Protein AF-A0A1F2TM63-F1 (afdb_monomer)

Structure (mmCIF, N/CA/C/O backbone):
data_AF-A0A1F2TM63-F1
#
_entry.id   AF-A0A1F2TM63-F1
#
loop_
_atom_site.group_PDB
_atom_site.id
_atom_site.type_symbol
_atom_site.label_atom_id
_atom_site.label_alt_id
_atom_site.label_comp_id
_atom_site.label_asym_id
_atom_site.label_entity_id
_atom_site.label_seq_id
_atom_site.pdbx_PDB_ins_code
_atom_site.Cartn_x
_atom_site.Cartn_y
_atom_site.Cartn_z
_atom_site.occupancy
_atom_site.B_iso_or_equiv
_atom_site.auth_seq_id
_atom_site.auth_comp_id
_atom_site.auth_asym_id
_atom_site.auth_atom_id
_atom_site.pdbx_PDB_model_num
ATOM 1 N N . MET A 1 1 ? 20.286 24.499 49.964 1.00 52.50 1 MET A N 1
ATOM 2 C CA . MET A 1 1 ? 21.053 24.893 48.758 1.00 52.50 1 MET A CA 1
ATOM 3 C C . MET A 1 1 ? 20.648 24.105 47.502 1.00 52.50 1 MET A C 1
ATOM 5 O O . MET A 1 1 ? 21.367 24.139 46.518 1.00 52.50 1 MET A O 1
ATOM 9 N N . SER A 1 2 ? 19.492 23.428 47.510 1.00 60.25 2 SER A N 1
ATOM 10 C CA . SER A 1 2 ? 19.097 22.478 46.453 1.00 60.25 2 SER A CA 1
ATOM 11 C C . SER A 1 2 ? 18.015 23.028 45.513 1.00 60.25 2 SER A C 1
ATOM 13 O O . SER A 1 2 ? 17.883 22.572 44.387 1.00 60.25 2 SER A O 1
ATOM 15 N N . ILE A 1 3 ? 17.274 24.052 45.954 1.00 67.19 3 ILE A N 1
ATOM 16 C CA . ILE A 1 3 ? 16.164 24.658 45.197 1.00 67.19 3 ILE A CA 1
ATOM 17 C C . ILE A 1 3 ? 16.687 25.546 44.055 1.00 67.19 3 ILE A C 1
ATOM 19 O O . ILE A 1 3 ? 16.137 25.534 42.960 1.00 67.19 3 ILE A O 1
ATOM 23 N N . ALA A 1 4 ? 17.795 26.263 44.276 1.00 72.38 4 ALA A N 1
ATOM 24 C CA . ALA A 1 4 ? 18.403 27.119 43.255 1.00 72.38 4 ALA A CA 1
ATOM 25 C C . ALA A 1 4 ? 18.939 26.310 42.059 1.00 72.38 4 ALA A C 1
ATOM 27 O O . ALA A 1 4 ? 18.778 26.719 40.914 1.00 72.38 4 ALA A O 1
ATOM 28 N N . TRP A 1 5 ? 19.510 25.131 42.318 1.00 76.50 5 TRP A N 1
ATOM 29 C CA . TRP A 1 5 ? 20.009 24.236 41.273 1.00 76.50 5 TRP A CA 1
ATOM 30 C C . TRP A 1 5 ? 18.891 23.656 40.410 1.00 76.50 5 TRP A C 1
ATOM 32 O O . TRP A 1 5 ? 19.037 23.578 39.197 1.00 76.50 5 TRP A O 1
ATOM 42 N N . LEU A 1 6 ? 17.748 23.335 41.016 1.00 76.69 6 LEU A N 1
ATOM 43 C CA . LEU A 1 6 ? 16.579 22.832 40.296 1.00 76.69 6 LEU A CA 1
ATOM 44 C C . LEU A 1 6 ? 16.021 23.880 39.319 1.00 76.69 6 LEU A C 1
ATOM 46 O O . LEU A 1 6 ? 15.698 23.547 38.182 1.00 76.69 6 LEU A O 1
ATOM 50 N N . GLY A 1 7 ? 15.993 25.154 39.726 1.00 76.19 7 GLY A N 1
ATOM 51 C CA . GLY A 1 7 ? 15.602 26.261 38.848 1.00 76.19 7 GLY A CA 1
ATOM 52 C C . GLY A 1 7 ? 16.566 26.473 37.675 1.00 76.19 7 GLY A C 1
ATOM 53 O O . GLY A 1 7 ? 16.121 26.698 36.553 1.00 76.19 7 GLY A O 1
ATOM 54 N N . VAL A 1 8 ? 17.876 26.341 37.909 1.00 83.62 8 VAL A N 1
ATOM 55 C CA . VAL A 1 8 ? 18.892 26.438 36.845 1.00 83.62 8 VAL A CA 1
ATOM 56 C C . VAL A 1 8 ? 18.775 25.273 35.865 1.00 83.62 8 VAL A C 1
ATOM 58 O O . VAL A 1 8 ? 18.779 25.500 34.659 1.00 83.62 8 VAL A O 1
ATOM 61 N N . CYS A 1 9 ? 18.603 24.042 36.352 1.00 81.69 9 CYS A N 1
ATOM 62 C CA . CYS A 1 9 ? 18.411 22.878 35.488 1.00 81.69 9 CYS A CA 1
ATOM 63 C C . CYS A 1 9 ? 17.142 23.004 34.637 1.00 81.69 9 CYS A C 1
ATOM 65 O O . CYS A 1 9 ? 17.211 22.767 33.437 1.00 81.69 9 CYS A O 1
ATOM 67 N N . LEU A 1 10 ? 16.021 23.448 35.216 1.00 78.88 10 LEU A N 1
ATOM 68 C CA . LEU A 1 10 ? 14.782 23.678 34.464 1.00 78.88 10 LEU A CA 1
ATOM 69 C C . LEU A 1 10 ? 14.922 24.811 33.439 1.00 78.88 10 LEU A C 1
ATOM 71 O O . LEU A 1 10 ? 14.395 24.699 32.338 1.00 78.88 10 LEU A O 1
ATOM 75 N N . GLY A 1 11 ? 15.653 25.881 33.765 1.00 79.50 11 GLY A N 1
ATOM 76 C CA . GLY A 1 11 ? 15.919 26.977 32.829 1.00 79.50 11 GLY A CA 1
ATOM 77 C C . GLY A 1 11 ? 16.806 26.560 31.653 1.00 79.50 11 GLY A C 1
ATOM 78 O O . GLY A 1 11 ? 16.533 26.936 30.512 1.00 79.50 11 GLY A O 1
ATOM 79 N N . ILE A 1 12 ? 17.837 25.751 31.915 1.00 81.06 12 ILE A N 1
ATOM 80 C CA . ILE A 1 12 ? 18.696 25.163 30.877 1.00 81.06 12 ILE A CA 1
ATOM 81 C C . ILE A 1 12 ? 17.876 24.204 30.011 1.00 81.06 12 ILE A C 1
ATOM 83 O O . ILE A 1 12 ? 17.913 24.303 28.790 1.00 81.06 12 ILE A O 1
ATOM 87 N N . ASP A 1 13 ? 17.077 23.327 30.612 1.00 72.75 13 ASP A N 1
ATOM 88 C CA . ASP A 1 13 ? 16.275 22.373 29.847 1.00 72.75 13 ASP A CA 1
ATOM 89 C C . ASP A 1 13 ? 15.218 23.092 28.987 1.00 72.75 13 ASP A C 1
ATOM 91 O O . ASP A 1 13 ? 15.063 22.806 27.803 1.00 72.75 13 ASP A O 1
ATOM 95 N N . TYR A 1 14 ? 14.585 24.141 29.519 1.00 76.88 14 TYR A N 1
ATOM 96 C CA . TYR A 1 14 ? 13.648 24.972 28.762 1.00 76.88 14 TYR A CA 1
ATOM 97 C C . TYR A 1 14 ? 14.313 25.708 27.589 1.00 76.88 14 TYR A C 1
ATOM 99 O O . TYR A 1 14 ? 13.725 25.830 26.520 1.00 76.88 14 TYR A O 1
ATOM 107 N N . THR A 1 15 ? 15.544 26.195 27.743 1.00 77.31 15 THR A N 1
ATOM 108 C CA . THR A 1 15 ? 16.222 26.959 26.679 1.00 77.31 15 THR A CA 1
ATOM 109 C C . THR A 1 15 ? 16.891 26.076 25.630 1.00 77.31 15 THR A C 1
ATOM 111 O O . THR A 1 15 ? 16.874 26.425 24.450 1.00 77.31 15 THR A O 1
ATOM 114 N N . PHE A 1 16 ? 17.446 24.931 26.028 1.00 78.62 16 PHE A N 1
ATOM 115 C CA . PHE A 1 16 ? 18.226 24.066 25.142 1.00 78.62 16 PHE A CA 1
ATOM 116 C C . PHE A 1 16 ? 17.447 22.869 24.583 1.00 78.62 16 PHE A C 1
ATOM 118 O O . PHE A 1 16 ? 17.888 22.293 23.591 1.00 78.62 16 PHE A O 1
ATOM 125 N N . ASN A 1 17 ? 16.275 22.530 25.135 1.00 65.00 17 ASN A N 1
ATOM 126 C CA . ASN A 1 17 ? 15.384 21.496 24.599 1.00 65.00 17 ASN A CA 1
ATOM 127 C C . ASN A 1 17 ? 14.033 22.077 24.134 1.00 65.00 17 ASN A C 1
ATOM 129 O O . ASN A 1 17 ? 12.987 21.749 24.704 1.00 65.00 17 ASN A O 1
ATOM 133 N N . PRO A 1 18 ? 14.003 22.874 23.043 1.00 64.94 18 PRO A N 1
ATOM 134 C CA . PRO A 1 18 ? 12.757 23.399 22.479 1.00 64.94 18 PRO A CA 1
ATOM 135 C C . PRO A 1 18 ? 11.751 22.302 22.121 1.00 64.94 18 PRO A C 1
ATOM 137 O O . PRO A 1 18 ? 10.548 22.504 22.221 1.00 64.94 18 PRO A O 1
ATOM 140 N N . GLN A 1 19 ? 12.233 21.101 21.800 1.00 62.12 19 GLN A N 1
ATOM 141 C CA . GLN A 1 19 ? 11.433 19.903 21.537 1.00 62.12 19 GLN A CA 1
ATOM 142 C C . GLN A 1 19 ? 10.502 19.461 22.684 1.00 62.12 19 GLN A C 1
ATOM 144 O O . GLN A 1 19 ? 9.506 18.788 22.420 1.00 62.12 19 GLN A O 1
ATOM 149 N N . LEU A 1 20 ? 10.786 19.831 23.941 1.00 61.53 20 LEU A N 1
ATOM 150 C CA . LEU A 1 20 ? 9.965 19.438 25.095 1.00 61.53 20 LEU A CA 1
ATOM 151 C C . LEU A 1 20 ? 8.697 20.290 25.246 1.00 61.53 20 LEU A C 1
ATOM 153 O O . LEU A 1 20 ? 7.684 19.793 25.733 1.00 61.53 20 LEU A O 1
ATOM 157 N N . TRP A 1 21 ? 8.729 21.549 24.804 1.00 62.19 21 TRP A N 1
ATOM 158 C CA . TRP A 1 21 ? 7.609 22.494 24.926 1.00 62.19 21 TRP A CA 1
ATOM 159 C C . TRP A 1 21 ? 7.041 22.945 23.576 1.00 62.19 21 TRP A C 1
ATOM 161 O O . TRP A 1 21 ? 5.898 23.386 23.518 1.00 62.19 21 TRP A O 1
ATOM 171 N N . ALA A 1 22 ? 7.768 22.745 22.474 1.00 58.44 22 ALA A N 1
ATOM 172 C CA . ALA A 1 22 ? 7.263 22.899 21.110 1.00 58.44 22 ALA A CA 1
ATOM 173 C C . ALA A 1 22 ? 6.394 21.714 20.647 1.00 58.44 22 ALA A C 1
ATOM 175 O O . ALA A 1 22 ? 6.078 21.618 19.461 1.00 58.44 22 ALA A O 1
ATOM 176 N N . ARG A 1 23 ? 5.948 20.833 21.559 1.00 51.59 23 ARG A N 1
ATOM 177 C CA . ARG A 1 23 ? 4.810 19.933 21.312 1.00 51.59 23 ARG A CA 1
ATOM 178 C C . ARG A 1 23 ? 3.517 20.755 21.227 1.00 51.59 23 ARG A C 1
ATOM 180 O O . ARG A 1 23 ? 2.599 20.601 22.026 1.00 51.59 23 ARG A O 1
ATOM 187 N N . ALA A 1 24 ? 3.411 21.585 20.194 1.00 45.72 24 ALA A N 1
ATOM 188 C CA . ALA A 1 24 ? 2.154 21.660 19.487 1.00 45.72 24 ALA A CA 1
ATOM 189 C C . ALA A 1 24 ? 1.936 20.244 18.952 1.00 45.72 24 ALA A C 1
ATOM 191 O O . ALA A 1 24 ? 2.595 19.806 18.010 1.00 45.72 24 ALA A O 1
ATOM 192 N N . VAL A 1 25 ? 1.101 19.478 19.649 1.00 49.50 25 VAL A N 1
ATOM 193 C CA . VAL A 1 25 ? 0.467 18.307 19.062 1.00 49.50 25 VAL A CA 1
ATOM 194 C C . VAL A 1 25 ? -0.300 18.869 17.872 1.00 49.50 25 VAL A C 1
ATOM 196 O O . VAL A 1 25 ? -1.395 19.403 18.039 1.00 49.50 25 VAL A O 1
ATOM 199 N N . GLU A 1 26 ? 0.318 18.870 16.689 1.00 41.81 26 GLU A N 1
ATOM 200 C CA . GLU A 1 26 ? -0.438 18.953 15.449 1.00 41.81 26 GLU A CA 1
ATOM 201 C C . GLU A 1 26 ? -1.446 17.823 15.563 1.00 41.81 26 GLU A C 1
ATOM 203 O O . GLU A 1 26 ? -1.073 16.648 15.612 1.00 41.81 26 GLU A O 1
ATOM 208 N N . ALA A 1 27 ? -2.714 18.196 15.754 1.00 41.81 27 ALA A N 1
ATOM 209 C CA . ALA A 1 27 ? -3.796 17.237 15.738 1.00 41.81 27 ALA A CA 1
ATOM 210 C C . ALA A 1 27 ? -3.602 16.417 14.459 1.00 41.81 27 ALA A C 1
ATOM 212 O O . ALA A 1 27 ? -3.409 17.033 13.403 1.00 41.81 27 ALA A O 1
ATOM 213 N N . PRO A 1 28 ? -3.564 15.074 14.541 1.00 49.19 28 PRO A N 1
ATOM 214 C CA . PRO A 1 28 ? -3.368 14.257 13.359 1.00 49.19 28 PRO A CA 1
ATOM 215 C C . PRO A 1 28 ? -4.386 14.727 12.332 1.00 49.19 28 PRO A C 1
ATOM 217 O O . PRO A 1 28 ? -5.584 14.779 12.628 1.00 49.19 28 PRO A O 1
ATOM 220 N N . SER A 1 29 ? -3.910 15.160 11.162 1.00 52.91 29 SER A N 1
ATOM 221 C CA . SER A 1 29 ? -4.811 15.440 10.058 1.00 52.91 29 SER A CA 1
ATOM 222 C C . SER A 1 29 ? -5.666 14.192 9.908 1.00 52.91 29 SER A C 1
ATOM 224 O O . SER A 1 29 ? -5.131 13.098 9.730 1.00 52.91 29 SER A O 1
ATOM 226 N N . SER A 1 30 ? -6.985 14.333 10.032 1.00 64.81 30 SER A N 1
ATOM 227 C CA . SER A 1 30 ? -7.925 13.206 10.025 1.00 64.81 30 SER A CA 1
ATOM 228 C C . SER A 1 30 ? -7.929 12.438 8.700 1.00 64.81 30 SER A C 1
ATOM 230 O O . SER A 1 30 ? -8.730 11.531 8.522 1.00 64.81 30 SER A O 1
ATOM 232 N N . SER A 1 31 ? -7.073 12.834 7.758 1.00 77.81 31 SER A N 1
ATOM 233 C CA . SER A 1 31 ? -6.805 12.156 6.510 1.00 77.81 31 SER A CA 1
ATOM 234 C C . SER A 1 31 ? -5.307 11.985 6.279 1.00 77.81 31 SER A C 1
ATOM 236 O O . SER A 1 31 ? -4.536 12.921 6.513 1.00 77.81 31 SER A O 1
ATOM 238 N N . VAL A 1 32 ? -4.920 10.845 5.717 1.00 86.44 32 VAL A N 1
ATOM 239 C CA . VAL A 1 32 ? -3.562 10.562 5.239 1.00 86.44 32 VAL A CA 1
ATOM 240 C C . VAL A 1 32 ? -3.518 10.539 3.709 1.00 86.44 32 VAL A C 1
ATOM 242 O O . VAL A 1 32 ? -4.467 10.066 3.074 1.00 86.44 32 VAL A O 1
ATOM 245 N N . PRO A 1 33 ? -2.446 11.062 3.090 1.00 89.75 33 PRO A N 1
ATOM 246 C CA . PRO A 1 33 ? -2.272 11.005 1.646 1.00 89.75 33 PRO A CA 1
ATOM 247 C C . PRO A 1 33 ? -1.891 9.593 1.178 1.00 89.75 33 PRO A C 1
ATOM 249 O O . PRO A 1 33 ? -0.915 9.004 1.649 1.00 89.75 33 PRO A O 1
ATOM 252 N N . LEU A 1 34 ? -2.631 9.102 0.187 1.00 92.56 34 LEU A N 1
ATOM 253 C CA . LEU A 1 34 ? -2.325 7.917 -0.611 1.00 92.56 34 LEU A CA 1
ATOM 254 C C . LEU A 1 34 ? -2.265 8.341 -2.085 1.00 92.56 34 LEU A C 1
ATOM 256 O O . LEU A 1 34 ? -3.212 8.941 -2.581 1.00 92.56 34 LEU A O 1
ATOM 260 N N . SER A 1 35 ? -1.184 8.043 -2.799 1.00 93.06 35 SER A N 1
ATOM 261 C CA . SER A 1 35 ? -1.038 8.374 -4.221 1.00 93.06 35 SER A CA 1
ATOM 262 C C . SER A 1 35 ? -0.754 7.110 -5.029 1.00 93.06 35 SER A C 1
ATOM 264 O O . SER A 1 35 ? 0.147 6.343 -4.704 1.00 93.06 35 SER A O 1
ATOM 266 N N . LEU A 1 36 ? -1.502 6.897 -6.108 1.00 93.38 36 LEU A N 1
ATOM 267 C CA . LEU A 1 36 ? -1.330 5.759 -7.011 1.00 93.38 36 LEU A CA 1
ATOM 268 C C . LEU A 1 36 ? -0.761 6.242 -8.342 1.00 93.38 36 LEU A C 1
ATOM 270 O O . LEU A 1 36 ? -1.359 7.107 -8.982 1.00 93.38 36 LEU A O 1
ATOM 274 N N . HIS A 1 37 ? 0.366 5.683 -8.773 1.00 91.75 37 HIS A N 1
ATOM 275 C CA . HIS A 1 37 ? 0.970 6.013 -10.064 1.00 91.75 37 HIS A CA 1
ATOM 276 C C . HIS A 1 37 ? 0.577 5.000 -11.138 1.00 91.75 37 HIS A C 1
ATOM 278 O O . HIS A 1 37 ? 0.651 3.791 -10.917 1.00 91.75 37 HIS A O 1
ATOM 284 N N . PHE A 1 38 ? 0.246 5.480 -12.333 1.00 89.56 38 PHE A N 1
ATOM 285 C CA . PHE A 1 38 ? -0.072 4.658 -13.498 1.00 89.56 38 PHE A CA 1
ATOM 286 C C . PHE A 1 38 ? 0.736 5.128 -14.709 1.00 89.56 38 PHE A C 1
ATOM 288 O O . PHE A 1 38 ? 0.782 6.320 -15.001 1.00 89.56 38 PHE A O 1
ATOM 295 N N . HIS A 1 39 ? 1.325 4.196 -15.465 1.00 83.12 39 HIS A N 1
ATOM 296 C CA . HIS A 1 39 ? 2.116 4.526 -16.661 1.00 83.12 39 HIS A CA 1
ATOM 297 C C . HIS A 1 39 ? 1.279 5.067 -17.834 1.00 83.12 39 HIS A C 1
ATOM 299 O O . HIS A 1 39 ? 1.815 5.755 -18.706 1.00 83.12 39 HIS A O 1
ATOM 305 N N . HIS A 1 40 ? -0.019 4.741 -17.881 1.00 77.56 40 HIS A N 1
ATOM 306 C CA . HIS A 1 40 ? -0.896 5.013 -19.025 1.00 77.56 40 HIS A CA 1
ATOM 307 C C . HIS A 1 40 ? -2.273 5.554 -18.608 1.00 77.56 40 HIS A C 1
ATOM 309 O O . HIS A 1 40 ? -3.316 5.026 -18.988 1.00 77.56 40 HIS A O 1
ATOM 315 N N . LEU A 1 41 ? -2.292 6.654 -17.859 1.00 74.50 41 LEU A N 1
ATOM 316 C CA . LEU A 1 41 ? -3.505 7.384 -17.499 1.00 74.50 41 LEU A CA 1
ATOM 317 C C . LEU A 1 41 ? -3.907 8.369 -18.618 1.00 74.50 41 LEU A C 1
ATOM 319 O O . LEU A 1 41 ? -3.800 9.586 -18.485 1.00 74.50 41 LEU A O 1
ATOM 323 N N . ARG A 1 42 ? -4.303 7.833 -19.780 1.00 67.44 42 ARG A N 1
ATOM 324 C CA . ARG A 1 42 ? -4.477 8.617 -21.020 1.00 67.44 42 ARG A CA 1
ATOM 325 C C . ARG A 1 42 ? -5.908 9.140 -21.241 1.00 67.44 42 ARG A C 1
ATOM 327 O O . ARG A 1 42 ? -6.093 10.044 -22.051 1.00 67.44 42 ARG A O 1
ATOM 334 N N . CYS A 1 43 ? -6.919 8.592 -20.560 1.00 68.56 43 CYS A N 1
ATOM 335 C CA . CYS A 1 43 ? -8.325 8.884 -20.851 1.00 68.56 43 CYS A CA 1
ATOM 336 C C . CYS A 1 43 ? -9.165 9.192 -19.599 1.00 68.56 43 CYS A C 1
ATOM 338 O O . CYS A 1 43 ? -8.934 8.627 -18.530 1.00 68.56 43 CYS A O 1
ATOM 340 N N . THR A 1 44 ? -10.154 10.086 -19.725 1.00 69.44 44 THR A N 1
ATOM 341 C CA . THR A 1 44 ? -11.098 10.410 -18.637 1.00 69.44 44 THR A CA 1
ATOM 342 C C . THR A 1 44 ? -11.886 9.174 -18.199 1.00 69.44 44 THR A C 1
ATOM 344 O O . THR A 1 44 ? -11.982 8.923 -17.005 1.00 69.44 44 THR A O 1
ATOM 347 N N . GLY A 1 45 ? -12.318 8.331 -19.146 1.00 77.19 45 GLY A N 1
ATOM 348 C CA . GLY A 1 45 ? -12.998 7.062 -18.842 1.00 77.19 45 GLY A CA 1
ATOM 349 C C . GLY A 1 45 ? -12.150 6.096 -18.005 1.00 77.19 45 GLY A C 1
ATOM 350 O O . GLY A 1 45 ? -12.648 5.507 -17.057 1.00 77.19 45 GLY A O 1
ATOM 351 N N . CYS A 1 46 ? -10.843 6.034 -18.266 1.00 83.12 46 CYS A N 1
ATOM 352 C CA . CYS A 1 46 ? -9.884 5.218 -17.522 1.00 83.12 46 CYS A CA 1
ATOM 353 C C . CYS A 1 46 ? -9.823 5.668 -16.052 1.00 83.12 46 CYS A C 1
ATOM 355 O O . CYS A 1 46 ? -9.738 4.860 -15.135 1.00 83.12 46 CYS A O 1
ATOM 357 N N . THR A 1 47 ? -9.885 6.984 -15.822 1.00 86.56 47 THR A N 1
ATOM 358 C CA . THR A 1 47 ? -9.907 7.554 -14.468 1.00 86.56 47 THR A CA 1
ATOM 359 C C . THR A 1 47 ? -11.204 7.205 -13.743 1.00 86.56 47 THR A C 1
ATOM 361 O O . THR A 1 47 ? -11.165 6.865 -12.563 1.00 86.56 47 THR A O 1
ATOM 364 N N . ASP A 1 48 ? -12.345 7.293 -14.425 1.00 87.88 48 ASP A N 1
ATOM 365 C CA . ASP A 1 48 ? -13.649 6.997 -13.828 1.00 87.88 48 ASP A CA 1
ATOM 366 C C . ASP A 1 48 ? -13.793 5.507 -13.492 1.00 87.88 48 ASP A C 1
ATOM 368 O O . 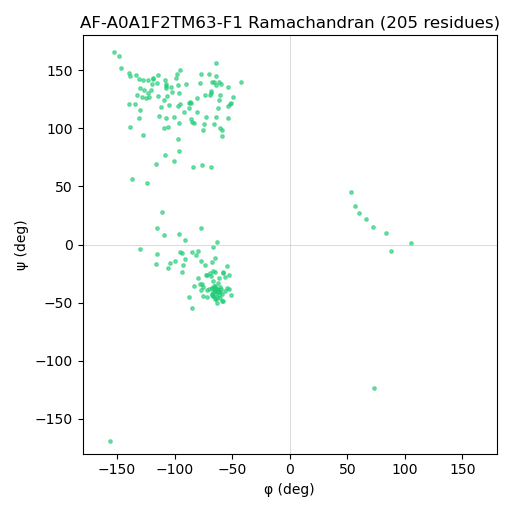ASP A 1 48 ? -14.312 5.166 -12.429 1.00 87.88 48 ASP A O 1
ATOM 372 N N . GLU A 1 49 ? -13.263 4.620 -14.337 1.00 89.69 49 GLU A N 1
ATOM 373 C CA . GLU A 1 49 ? -13.180 3.180 -14.070 1.00 89.69 49 GLU A CA 1
ATOM 374 C C . GLU A 1 49 ? -12.290 2.878 -12.860 1.00 89.69 49 GLU A C 1
ATOM 376 O O . GLU A 1 49 ? -12.718 2.150 -11.968 1.00 89.69 49 GLU A O 1
ATOM 381 N N . ILE A 1 50 ? -11.113 3.509 -12.751 1.00 91.12 50 ILE A N 1
ATOM 382 C CA . ILE A 1 50 ? -10.249 3.378 -11.565 1.00 91.12 50 ILE A CA 1
ATOM 383 C C . ILE A 1 50 ? -10.976 3.864 -10.305 1.00 91.12 50 ILE A C 1
ATOM 385 O O . ILE A 1 50 ? -10.972 3.175 -9.287 1.00 91.12 50 ILE A O 1
ATOM 389 N N . LYS A 1 51 ? -11.637 5.028 -10.350 1.00 90.88 51 LYS A N 1
ATOM 390 C CA . LYS A 1 51 ? -12.409 5.547 -9.207 1.00 90.88 51 LYS A CA 1
ATOM 391 C C . LYS A 1 51 ? -13.542 4.603 -8.816 1.00 90.88 51 LYS A C 1
ATOM 393 O O . LYS A 1 51 ? -13.771 4.383 -7.630 1.00 90.88 51 LYS A O 1
ATOM 398 N N . LYS A 1 52 ? -14.231 4.019 -9.798 1.00 91.12 52 LYS A N 1
ATOM 399 C CA . LYS A 1 52 ? -15.287 3.029 -9.571 1.00 91.12 52 LYS A CA 1
ATOM 400 C C . LYS A 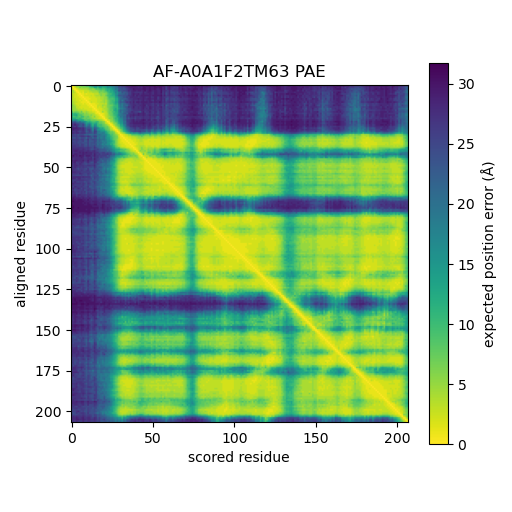1 52 ? -14.733 1.744 -8.948 1.00 91.12 52 LYS A C 1
ATOM 402 O O . LYS A 1 52 ? -15.343 1.241 -8.008 1.00 91.12 52 LYS A O 1
ATOM 407 N N . ALA A 1 53 ? -13.586 1.262 -9.427 1.00 92.44 53 ALA A N 1
ATOM 408 C CA . ALA A 1 53 ? -12.877 0.109 -8.876 1.00 92.44 53 ALA A CA 1
ATOM 409 C C . ALA A 1 53 ? -12.507 0.346 -7.407 1.00 92.44 53 ALA A C 1
ATOM 411 O O . ALA A 1 53 ? -12.803 -0.463 -6.538 1.00 92.44 53 ALA A O 1
ATOM 412 N N . LEU A 1 54 ? -11.923 1.506 -7.105 1.00 92.44 54 LEU A N 1
ATOM 413 C CA . LEU A 1 54 ? -11.574 1.881 -5.736 1.00 92.44 54 LEU A CA 1
ATOM 414 C C . LEU A 1 54 ? -12.814 2.089 -4.857 1.00 92.44 54 LEU A C 1
ATOM 416 O O . LEU A 1 54 ? -12.781 1.776 -3.671 1.00 92.44 54 LEU A O 1
ATOM 420 N N . GLY A 1 55 ? -13.929 2.539 -5.435 1.00 91.00 55 GLY A N 1
ATOM 421 C CA . GLY A 1 55 ? -15.207 2.708 -4.745 1.00 91.00 55 GLY A CA 1
ATOM 422 C C . GLY A 1 55 ? -15.852 1.407 -4.251 1.00 91.00 55 GLY A C 1
ATOM 423 O O . GLY A 1 55 ? -16.793 1.469 -3.457 1.00 91.00 55 GLY A O 1
ATOM 424 N N . THR A 1 56 ? -15.362 0.228 -4.663 1.00 91.56 56 THR A N 1
ATOM 425 C CA . THR A 1 56 ? -15.795 -1.052 -4.073 1.00 91.56 56 THR A CA 1
ATOM 426 C C . THR A 1 56 ? -15.222 -1.270 -2.674 1.00 91.56 56 THR A C 1
ATOM 428 O O . THR A 1 56 ? -15.724 -2.115 -1.934 1.00 91.56 56 THR A O 1
ATOM 431 N N . LEU A 1 57 ? -14.168 -0.537 -2.304 1.00 92.69 57 LEU A N 1
ATOM 432 C CA . LEU A 1 57 ? -13.538 -0.616 -0.992 1.00 92.69 57 LEU A CA 1
ATOM 433 C C . LEU A 1 57 ? -14.263 0.336 -0.026 1.00 92.69 57 LEU A C 1
ATOM 435 O O . LEU A 1 57 ? -14.316 1.540 -0.292 1.00 92.69 57 LEU A O 1
ATOM 439 N N . PRO A 1 58 ? -14.803 -0.155 1.109 1.00 89.69 58 PRO A N 1
ATOM 440 C CA . PRO A 1 58 ? -15.608 0.665 2.018 1.00 89.69 58 PRO A CA 1
ATOM 441 C C . PRO A 1 58 ? -14.912 1.948 2.488 1.00 89.69 58 PRO A C 1
ATOM 443 O O . PRO A 1 58 ? -15.544 2.996 2.560 1.00 89.69 58 PRO A O 1
ATOM 446 N N . TRP A 1 59 ? -13.601 1.881 2.729 1.00 89.12 59 TRP A N 1
ATOM 447 C CA . TRP A 1 59 ? -12.779 2.993 3.214 1.00 89.12 59 TRP A CA 1
ATOM 448 C C . TRP A 1 59 ? -12.368 4.003 2.126 1.00 89.12 59 TRP A C 1
ATOM 450 O O . TRP A 1 59 ? -11.777 5.035 2.443 1.00 89.12 59 TRP A O 1
ATOM 460 N N . LEU A 1 60 ? -12.688 3.734 0.851 1.00 91.56 60 LEU A N 1
ATOM 461 C CA . LEU A 1 60 ? -12.443 4.635 -0.285 1.00 91.56 60 LEU A CA 1
ATOM 462 C C . LEU A 1 60 ? -13.708 5.147 -0.972 1.00 91.56 60 LEU A C 1
ATOM 464 O O . LEU A 1 60 ? -13.606 6.035 -1.818 1.00 91.56 60 LEU A O 1
ATOM 468 N N . LYS A 1 61 ? -14.885 4.627 -0.615 1.00 86.25 61 LYS A N 1
ATOM 469 C CA . LYS A 1 61 ? -16.155 4.928 -1.288 1.00 86.25 61 LYS A CA 1
ATOM 470 C C . LYS A 1 61 ? -16.426 6.428 -1.447 1.00 86.25 61 LYS A C 1
ATOM 472 O O . LYS A 1 61 ? -16.830 6.859 -2.522 1.00 86.25 61 LYS A O 1
ATOM 477 N N . ASP A 1 62 ? -16.162 7.197 -0.393 1.00 85.31 62 ASP A N 1
ATOM 478 C CA . ASP A 1 62 ? -16.394 8.645 -0.338 1.00 85.31 62 ASP A CA 1
ATOM 479 C C . ASP A 1 62 ? -15.079 9.439 -0.191 1.00 85.31 62 ASP A C 1
ATOM 481 O O . ASP A 1 62 ? -15.082 10.626 0.148 1.00 85.31 62 ASP A O 1
ATOM 485 N N . ALA A 1 63 ? -13.932 8.791 -0.429 1.00 87.25 63 ALA A N 1
ATOM 486 C CA . ALA A 1 63 ? -12.631 9.436 -0.308 1.00 87.25 63 ALA A CA 1
ATOM 487 C C . ALA A 1 63 ? -12.452 10.495 -1.413 1.00 87.25 63 ALA A C 1
ATOM 489 O O . ALA A 1 63 ? -12.681 10.202 -2.590 1.00 87.25 63 ALA A O 1
ATOM 490 N N . PRO A 1 64 ? -12.004 11.722 -1.085 1.00 88.38 64 PRO A N 1
ATOM 491 C CA . PRO A 1 64 ? -11.649 12.709 -2.097 1.00 88.38 64 PRO A CA 1
ATOM 492 C C . PRO A 1 64 ? -10.506 12.192 -2.975 1.00 88.38 64 PRO A C 1
ATOM 494 O O . PRO A 1 64 ? -9.441 11.844 -2.460 1.00 88.38 64 PRO A O 1
ATOM 497 N N . MET A 1 65 ? -10.722 12.167 -4.295 1.00 91.06 65 MET A N 1
ATOM 498 C CA . MET A 1 65 ? -9.732 11.711 -5.273 1.00 91.06 65 MET A CA 1
ATOM 499 C C . MET A 1 65 ? -9.465 12.775 -6.339 1.00 91.06 65 MET A C 1
ATOM 501 O O . MET A 1 65 ? -10.387 13.225 -7.027 1.00 91.06 65 MET A O 1
ATOM 505 N N . SER A 1 66 ? -8.197 13.132 -6.531 1.00 88.44 66 SER A N 1
ATOM 506 C CA . SER A 1 66 ? -7.748 14.079 -7.555 1.00 88.44 66 SER A CA 1
ATOM 507 C C . SER A 1 66 ? -6.706 13.453 -8.468 1.00 88.44 66 SER A C 1
ATOM 509 O O . SER A 1 66 ? -5.833 12.723 -8.012 1.00 88.44 66 SER A O 1
ATOM 511 N N . VAL A 1 67 ? -6.767 13.768 -9.759 1.00 86.75 67 VAL A N 1
ATOM 512 C CA . VAL A 1 67 ? -5.763 13.318 -10.726 1.00 86.75 67 VAL A CA 1
ATOM 513 C C . VAL A 1 67 ? -4.721 14.407 -10.935 1.00 86.75 67 VAL A C 1
ATOM 515 O O . VAL A 1 67 ? -5.064 15.549 -11.243 1.00 86.75 67 VAL A O 1
ATOM 518 N N . ARG A 1 68 ? -3.449 14.029 -10.840 1.00 85.94 68 ARG A N 1
ATOM 519 C CA . ARG A 1 68 ? -2.303 14.827 -11.276 1.00 85.94 68 ARG A CA 1
ATOM 520 C C . ARG A 1 68 ? -1.639 14.121 -12.449 1.00 85.94 68 ARG A C 1
ATOM 522 O O . ARG A 1 68 ? -1.035 13.067 -12.287 1.00 85.94 68 ARG A O 1
ATOM 529 N N . VAL A 1 69 ? -1.738 14.687 -13.644 1.00 75.25 69 VAL A N 1
ATOM 530 C CA . VAL A 1 69 ? -1.044 14.141 -14.818 1.00 75.25 69 VAL A CA 1
ATOM 531 C C . VAL A 1 69 ? 0.408 14.610 -14.776 1.00 75.25 69 VAL A C 1
ATOM 533 O O . VAL A 1 69 ? 0.664 15.811 -14.665 1.00 75.25 69 VAL A O 1
ATOM 536 N N . SER A 1 70 ? 1.357 13.678 -14.848 1.00 66.62 70 SER A N 1
ATOM 537 C CA . SER A 1 70 ? 2.768 14.023 -15.022 1.00 66.62 70 SER A CA 1
ATOM 538 C C . SER A 1 70 ? 2.923 14.587 -16.433 1.00 66.62 70 SER A C 1
ATOM 540 O O . SER A 1 70 ? 2.414 13.998 -17.382 1.00 66.62 70 SER A O 1
ATOM 542 N N . GLY A 1 71 ? 3.537 15.767 -16.554 1.00 54.34 71 GLY A N 1
ATOM 543 C CA . GLY A 1 71 ? 3.560 16.571 -17.778 1.00 54.34 71 GLY A CA 1
ATOM 544 C C . GLY A 1 71 ? 3.782 15.766 -19.063 1.00 54.34 71 GLY A C 1
ATOM 545 O O . GLY A 1 71 ? 4.566 14.824 -19.109 1.00 54.34 71 GLY A O 1
ATOM 546 N N . GLN A 1 72 ? 3.052 16.162 -20.101 1.00 49.53 72 GLN A N 1
ATOM 547 C CA . GLN A 1 72 ? 3.031 15.553 -21.423 1.00 49.53 72 GLN A CA 1
ATOM 548 C C . GLN A 1 72 ? 4.439 15.571 -22.042 1.00 49.53 72 GLN A C 1
ATOM 550 O O . GLN A 1 72 ? 4.857 16.590 -22.588 1.00 49.53 72 GLN A O 1
ATOM 555 N N . ASP A 1 73 ? 5.178 14.463 -21.969 1.00 45.53 73 ASP A N 1
ATOM 556 C CA . ASP A 1 73 ? 6.424 14.333 -22.723 1.00 45.53 73 ASP A CA 1
ATOM 557 C C . ASP A 1 73 ? 6.059 14.077 -24.193 1.00 45.53 73 ASP A C 1
ATOM 559 O O . ASP A 1 73 ? 5.646 12.982 -24.600 1.00 45.53 73 ASP A O 1
ATOM 563 N N . THR A 1 74 ? 6.101 15.147 -24.985 1.00 47.50 74 THR A N 1
ATOM 564 C CA . THR A 1 74 ? 5.566 15.234 -26.354 1.00 47.50 74 THR A CA 1
ATOM 565 C C . THR A 1 74 ? 6.305 14.359 -27.366 1.00 47.50 74 THR A C 1
ATOM 567 O O . THR A 1 74 ? 5.896 14.294 -28.524 1.00 47.50 74 THR A O 1
ATOM 570 N N . THR A 1 75 ? 7.3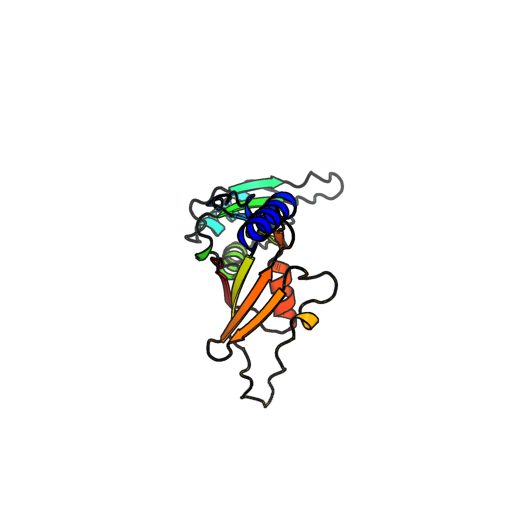53 13.649 -26.948 1.00 49.28 75 THR A N 1
ATOM 571 C CA . THR A 1 75 ? 8.196 12.832 -27.828 1.00 49.28 75 THR A CA 1
ATOM 572 C C . THR A 1 75 ? 7.944 11.324 -27.738 1.00 49.28 75 THR A C 1
ATOM 574 O O . THR A 1 75 ? 8.317 10.612 -28.667 1.00 49.28 75 THR A O 1
ATOM 577 N N . ALA A 1 76 ? 7.253 10.821 -26.702 1.00 48.47 76 ALA A N 1
ATOM 578 C CA . ALA A 1 76 ? 7.083 9.372 -26.498 1.00 48.47 76 ALA A CA 1
ATOM 579 C C . ALA A 1 76 ? 5.638 8.896 -26.259 1.00 48.47 76 ALA A C 1
ATOM 581 O O . ALA A 1 76 ? 5.399 7.696 -26.142 1.00 48.47 76 ALA A O 1
ATOM 582 N N . GLY A 1 77 ? 4.651 9.796 -26.172 1.00 52.50 77 GLY A N 1
ATOM 583 C CA . GLY A 1 77 ? 3.275 9.390 -25.869 1.00 52.50 77 GLY A CA 1
ATOM 584 C C . GLY A 1 77 ? 3.146 8.686 -24.510 1.00 52.50 77 GLY A C 1
ATOM 585 O O . GLY A 1 77 ? 2.254 7.865 -24.323 1.00 52.50 77 GLY A O 1
ATOM 586 N N . ASN A 1 78 ? 4.018 8.965 -23.545 1.00 56.28 78 ASN A N 1
ATOM 587 C CA . ASN A 1 78 ? 3.902 8.406 -22.203 1.00 56.28 78 ASN A CA 1
ATOM 588 C C . ASN A 1 78 ? 2.968 9.295 -21.375 1.00 56.28 78 ASN A C 1
ATOM 590 O O . ASN A 1 78 ? 3.316 10.415 -21.021 1.00 56.28 78 ASN A O 1
ATOM 594 N N . TYR A 1 79 ? 1.758 8.803 -21.101 1.00 66.12 79 TYR A N 1
ATOM 5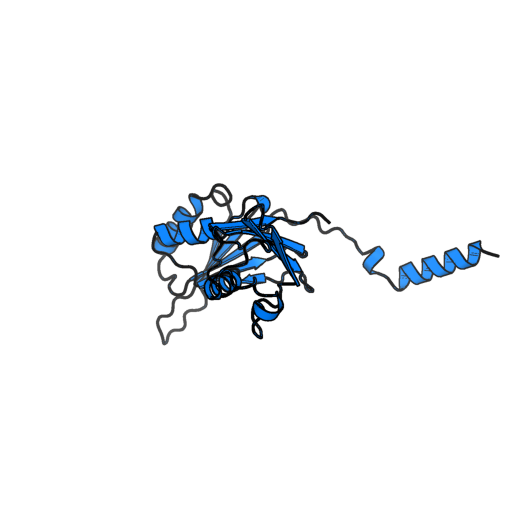95 C CA . TYR A 1 79 ? 0.759 9.497 -20.283 1.00 66.12 79 TYR A CA 1
ATOM 596 C C . TYR A 1 79 ? 0.794 8.899 -18.887 1.00 66.12 79 TYR A C 1
ATOM 598 O O . TYR A 1 79 ? -0.078 8.121 -18.511 1.00 66.12 79 TYR A O 1
ATOM 606 N N . ALA A 1 80 ? 1.855 9.208 -18.156 1.00 79.12 80 ALA A N 1
ATOM 607 C CA . ALA A 1 80 ? 1.963 8.820 -16.765 1.00 79.12 80 ALA A CA 1
ATOM 608 C C . ALA A 1 80 ? 1.108 9.759 -15.902 1.00 79.12 80 ALA A C 1
ATOM 610 O O . ALA A 1 80 ? 1.061 10.970 -16.134 1.00 79.12 80 ALA A O 1
ATOM 611 N N . GLY A 1 81 ? 0.413 9.212 -14.912 1.00 86.38 81 GLY A N 1
ATOM 612 C CA . GLY A 1 81 ? -0.479 9.986 -14.061 1.00 86.38 81 GLY A CA 1
ATOM 613 C C . GLY A 1 81 ? -0.522 9.455 -12.642 1.00 86.38 81 GLY A C 1
ATOM 614 O O . GLY A 1 81 ? -0.335 8.266 -12.397 1.00 86.38 81 GLY A O 1
ATOM 615 N N . TRP A 1 82 ? -0.789 10.368 -11.722 1.00 90.12 82 TRP A N 1
ATOM 616 C CA . TRP A 1 82 ? -1.013 10.109 -10.315 1.00 90.12 82 TRP A CA 1
ATOM 617 C C . TRP A 1 82 ? -2.491 10.290 -9.989 1.00 90.12 82 TRP A C 1
ATOM 619 O O . TRP A 1 82 ? -3.115 11.264 -10.412 1.00 90.12 82 TRP A O 1
ATOM 629 N N . LEU A 1 83 ? -3.038 9.368 -9.210 1.00 91.50 83 LEU A N 1
ATOM 630 C CA . LEU A 1 83 ? -4.316 9.520 -8.533 1.00 91.50 83 LEU A CA 1
ATOM 631 C C . LEU A 1 83 ? -4.031 9.715 -7.047 1.00 91.50 83 LEU A C 1
ATOM 633 O O . LEU A 1 83 ? -3.610 8.777 -6.375 1.00 91.50 83 LEU A O 1
ATOM 637 N N . ASP A 1 84 ? -4.236 10.926 -6.544 1.00 91.75 84 ASP A N 1
ATOM 638 C CA . ASP A 1 84 ? -4.125 11.219 -5.120 1.00 91.75 84 ASP A CA 1
ATOM 639 C C . ASP A 1 84 ? -5.464 11.021 -4.439 1.00 91.75 84 ASP A C 1
ATOM 641 O O . ASP A 1 84 ? -6.510 11.421 -4.951 1.00 91.75 84 ASP A O 1
ATOM 645 N N . ILE A 1 85 ? -5.402 10.423 -3.263 1.00 92.19 85 ILE A N 1
ATOM 646 C CA . ILE A 1 85 ? -6.526 9.973 -2.472 1.00 92.19 85 ILE A CA 1
ATOM 647 C C . ILE A 1 85 ? -6.290 10.458 -1.045 1.00 92.19 85 ILE A C 1
ATOM 649 O O . ILE A 1 85 ? -5.224 10.250 -0.461 1.00 92.19 85 ILE A O 1
ATOM 653 N N . SER A 1 86 ? -7.293 11.119 -0.480 1.00 89.94 86 SER A N 1
ATOM 654 C CA . SER A 1 86 ? -7.295 11.528 0.922 1.00 89.94 86 SER A CA 1
ATOM 655 C C . SER A 1 86 ? -8.047 10.480 1.742 1.00 89.94 86 SER A C 1
ATOM 657 O O . SER A 1 86 ? -9.273 10.385 1.669 1.00 89.94 86 SER A O 1
ATOM 659 N N . VAL A 1 87 ? -7.313 9.649 2.487 1.00 88.75 87 VAL A N 1
ATOM 660 C CA . VAL A 1 87 ? -7.880 8.505 3.216 1.00 88.75 87 VAL A CA 1
ATOM 661 C C . VAL A 1 87 ? -8.172 8.892 4.656 1.00 88.75 87 VAL A C 1
ATOM 663 O O . VAL A 1 87 ? -7.253 9.265 5.375 1.00 88.75 87 VAL A O 1
ATOM 666 N N . GLN A 1 88 ? -9.428 8.780 5.090 1.00 86.12 88 GLN A N 1
ATOM 667 C CA . GLN A 1 88 ? -9.845 9.178 6.442 1.00 86.12 88 GLN A CA 1
ATOM 668 C C . GLN A 1 88 ? -9.675 8.048 7.470 1.00 86.12 88 GLN A C 1
ATOM 670 O O . GLN A 1 88 ? -9.135 8.250 8.555 1.00 86.12 88 GLN A O 1
ATOM 675 N N . GLU A 1 89 ? -10.088 6.828 7.119 1.00 84.19 89 GLU A N 1
ATOM 676 C CA . GLU A 1 89 ? -10.070 5.672 8.022 1.00 84.19 89 GLU A CA 1
ATOM 677 C C . GLU A 1 89 ? -8.816 4.814 7.817 1.00 84.19 89 GLU A C 1
ATOM 679 O O . GLU A 1 89 ? -8.832 3.780 7.153 1.00 84.19 89 GLU A O 1
ATOM 684 N N . ILE A 1 90 ? -7.706 5.249 8.415 1.00 85.44 90 ILE A N 1
ATOM 685 C CA . ILE A 1 90 ? -6.385 4.610 8.270 1.00 85.44 90 ILE A CA 1
ATOM 686 C C . ILE A 1 90 ? -6.412 3.124 8.659 1.00 85.44 90 ILE A C 1
ATOM 688 O O . ILE A 1 90 ? -5.797 2.296 7.994 1.00 85.44 90 ILE A O 1
ATOM 692 N N . SER A 1 91 ? -7.137 2.778 9.724 1.00 84.06 91 SER A N 1
ATOM 693 C CA . SER A 1 91 ? -7.211 1.408 10.249 1.00 84.06 91 SER A CA 1
ATOM 694 C C . SER A 1 91 ? -7.928 0.423 9.324 1.00 84.06 91 SER A C 1
ATOM 696 O O . SER A 1 91 ? -7.814 -0.783 9.525 1.00 84.06 91 SER A O 1
ATOM 698 N N . GLN A 1 92 ? -8.666 0.916 8.327 1.00 87.69 92 GLN A N 1
ATOM 699 C CA . GLN A 1 92 ? -9.368 0.092 7.342 1.00 87.69 92 GLN A CA 1
ATOM 700 C C . GLN A 1 92 ? -8.559 -0.113 6.056 1.00 87.69 92 GLN A C 1
ATOM 702 O O . GLN A 1 92 ? -8.980 -0.880 5.190 1.00 87.69 92 GLN A O 1
ATOM 707 N N . ILE A 1 93 ? -7.410 0.559 5.913 1.00 91.19 93 ILE A N 1
ATOM 708 C CA . ILE A 1 93 ? -6.565 0.431 4.726 1.00 91.19 93 ILE A CA 1
ATOM 709 C C . ILE A 1 93 ? -6.112 -1.022 4.593 1.00 91.19 93 ILE A C 1
ATOM 711 O O . ILE A 1 93 ? -5.555 -1.598 5.526 1.00 91.19 93 ILE A O 1
ATOM 715 N N . ASP A 1 94 ? -6.322 -1.590 3.409 1.00 93.75 94 ASP A N 1
ATOM 716 C CA . ASP A 1 94 ? -5.726 -2.854 2.984 1.00 93.75 94 ASP A CA 1
ATOM 717 C C . ASP A 1 94 ? -5.119 -2.667 1.595 1.00 93.75 94 ASP A C 1
ATOM 719 O O . ASP A 1 94 ? -5.832 -2.508 0.597 1.00 93.75 94 ASP A O 1
ATOM 723 N N . PHE A 1 95 ? -3.789 -2.663 1.529 1.00 94.00 95 PHE A N 1
ATOM 724 C CA . PHE A 1 95 ? -3.080 -2.437 0.273 1.00 94.00 95 PHE A CA 1
ATOM 725 C C . PHE A 1 95 ? -3.187 -3.620 -0.693 1.00 94.00 95 PHE A C 1
ATOM 727 O O . PHE A 1 95 ? -3.104 -3.414 -1.904 1.00 94.00 95 PHE A O 1
ATOM 734 N N . ILE A 1 96 ? -3.390 -4.843 -0.190 1.00 93.06 96 ILE A N 1
ATOM 735 C CA . ILE A 1 96 ? -3.571 -6.021 -1.047 1.00 93.06 96 ILE A CA 1
ATOM 736 C C . ILE A 1 96 ? -4.966 -5.997 -1.663 1.00 93.06 96 ILE A C 1
ATOM 738 O O . ILE A 1 96 ? -5.095 -6.183 -2.873 1.00 93.06 96 ILE A O 1
ATOM 742 N N . ALA A 1 97 ? -5.996 -5.685 -0.872 1.00 93.69 97 ALA A N 1
ATOM 743 C CA . ALA A 1 97 ? -7.349 -5.506 -1.397 1.00 93.69 97 ALA A CA 1
ATOM 744 C C . ALA A 1 97 ? -7.416 -4.361 -2.423 1.00 93.69 97 ALA A C 1
ATOM 746 O O . ALA A 1 97 ? -8.107 -4.483 -3.433 1.00 93.69 97 ALA A O 1
ATOM 747 N N . LEU A 1 98 ? -6.657 -3.279 -2.208 1.00 94.75 98 LEU A N 1
ATOM 748 C CA . LEU A 1 98 ? -6.520 -2.185 -3.171 1.00 94.75 98 LEU A CA 1
ATOM 749 C C . LEU A 1 98 ? -5.880 -2.629 -4.489 1.00 94.75 98 LEU A C 1
ATOM 751 O O . LEU A 1 98 ? -6.441 -2.368 -5.554 1.00 94.75 98 LEU A O 1
ATOM 755 N N . ASP A 1 99 ? -4.738 -3.321 -4.438 1.00 93.19 99 ASP A N 1
ATOM 756 C CA . ASP A 1 99 ? -4.068 -3.825 -5.646 1.00 93.19 99 ASP A CA 1
ATOM 757 C C . ASP A 1 99 ? -4.961 -4.830 -6.396 1.00 93.19 99 ASP A C 1
ATOM 759 O O . ASP A 1 99 ? -5.053 -4.784 -7.622 1.00 93.19 99 ASP A O 1
ATOM 763 N N . GLN A 1 100 ? -5.687 -5.688 -5.673 1.00 92.88 100 GLN A N 1
ATOM 764 C CA . GLN A 1 100 ? -6.643 -6.635 -6.256 1.00 92.88 100 GLN A CA 1
ATOM 765 C C . GLN A 1 100 ? -7.851 -5.943 -6.895 1.00 92.88 100 GLN A C 1
ATOM 767 O O . GLN A 1 100 ? -8.226 -6.308 -8.008 1.00 92.88 100 GLN A O 1
ATOM 772 N N . ALA A 1 101 ? -8.443 -4.940 -6.238 1.00 93.81 101 ALA A N 1
ATOM 773 C CA . ALA A 1 101 ? -9.577 -4.191 -6.782 1.00 93.81 101 ALA A CA 1
ATOM 774 C C . ALA A 1 101 ? -9.220 -3.530 -8.121 1.00 93.81 101 ALA A C 1
ATOM 776 O O . ALA A 1 101 ? -9.984 -3.624 -9.079 1.00 93.81 101 ALA A O 1
ATOM 777 N N . LEU A 1 102 ? -8.023 -2.943 -8.219 1.00 93.44 102 LEU A N 1
ATOM 778 C CA . LEU A 1 102 ? -7.514 -2.381 -9.472 1.00 93.44 102 LEU A CA 1
ATOM 779 C C . LEU A 1 102 ? -7.309 -3.462 -10.542 1.00 93.44 102 LEU A C 1
ATOM 781 O O . LEU A 1 102 ? -7.755 -3.294 -11.677 1.00 93.44 102 LEU A O 1
ATOM 785 N N . ARG A 1 103 ? -6.676 -4.586 -10.184 1.00 92.00 103 ARG A N 1
ATOM 786 C CA . ARG A 1 103 ? -6.384 -5.681 -11.125 1.00 92.00 103 ARG A CA 1
ATOM 787 C C . ARG A 1 103 ? -7.628 -6.358 -11.674 1.00 92.00 103 ARG A C 1
ATOM 789 O O . ARG A 1 103 ? -7.620 -6.746 -12.839 1.00 92.00 103 ARG A O 1
ATOM 796 N N . ASN A 1 104 ? -8.672 -6.499 -10.863 1.00 92.00 104 ASN A N 1
ATOM 797 C CA . ASN A 1 104 ? -9.940 -7.091 -11.289 1.00 92.00 104 ASN A CA 1
ATOM 798 C C . ASN A 1 104 ? -10.594 -6.283 -12.420 1.00 92.00 104 ASN A C 1
ATOM 800 O O . ASN A 1 104 ? -11.257 -6.861 -13.274 1.00 92.00 104 ASN A O 1
ATOM 804 N N . GLU A 1 105 ? -10.338 -4.976 -12.460 1.00 90.31 105 GLU A N 1
ATOM 805 C CA . GLU A 1 105 ? -10.788 -4.060 -13.513 1.00 90.31 105 GLU A CA 1
ATOM 806 C C . GLU A 1 105 ? -9.711 -3.838 -14.598 1.00 90.31 105 GLU A C 1
ATOM 808 O O . GLU A 1 105 ? -9.857 -2.993 -15.475 1.00 90.31 105 GLU A O 1
ATOM 813 N N . GLY A 1 106 ? -8.611 -4.602 -14.570 1.00 89.88 106 GLY A N 1
ATOM 814 C CA . GLY A 1 106 ? -7.545 -4.550 -15.576 1.00 89.88 106 GLY A CA 1
ATOM 815 C C . GLY A 1 106 ? -6.495 -3.453 -15.366 1.00 89.88 106 GLY A C 1
ATOM 816 O O . GLY A 1 106 ? -5.646 -3.251 -16.237 1.00 89.88 106 GLY A O 1
ATOM 817 N N . PHE A 1 107 ? -6.498 -2.769 -14.221 1.00 90.62 107 PHE A N 1
ATOM 818 C CA . PHE A 1 107 ? -5.524 -1.728 -13.892 1.00 90.62 107 PHE A CA 1
ATOM 819 C C . PHE A 1 107 ? -4.400 -2.258 -12.999 1.00 90.62 107 PHE A C 1
ATOM 821 O O . PHE A 1 107 ? -4.610 -3.053 -12.086 1.00 90.62 107 PHE A O 1
ATOM 828 N N . VAL A 1 108 ? -3.181 -1.768 -13.225 1.00 90.44 108 VAL A N 1
ATOM 829 C CA . VAL A 1 108 ? -2.024 -2.055 -12.369 1.00 90.44 108 VAL A CA 1
ATOM 830 C C . VAL A 1 108 ? -1.352 -0.737 -12.017 1.00 90.44 108 VAL A C 1
ATOM 832 O O . VAL A 1 108 ? -0.835 -0.044 -12.895 1.00 90.44 108 VAL A O 1
ATOM 835 N N . ALA A 1 109 ? -1.360 -0.393 -10.730 1.00 91.50 109 ALA A N 1
ATOM 836 C CA . ALA A 1 109 ? -0.569 0.721 -10.232 1.00 91.50 109 ALA A CA 1
ATOM 837 C C . ALA A 1 109 ? 0.919 0.352 -10.317 1.00 91.50 109 ALA A C 1
ATOM 839 O O . ALA A 1 109 ? 1.328 -0.726 -9.879 1.00 91.50 109 ALA A O 1
ATOM 840 N N . ALA A 1 110 ? 1.722 1.245 -10.885 1.00 89.94 110 ALA A N 1
ATOM 841 C CA . ALA A 1 110 ? 3.173 1.123 -10.915 1.00 89.94 110 ALA A CA 1
ATOM 842 C C . ALA A 1 110 ? 3.768 1.359 -9.523 1.00 89.94 110 ALA A C 1
ATOM 844 O O . ALA A 1 110 ? 4.686 0.652 -9.121 1.00 89.94 110 ALA A O 1
ATOM 845 N N . GLN A 1 111 ? 3.209 2.329 -8.793 1.00 91.50 111 GLN A N 1
ATOM 846 C CA . GLN A 1 111 ? 3.635 2.710 -7.446 1.00 91.50 111 GLN A CA 1
ATOM 847 C C . GLN A 1 111 ? 2.415 2.997 -6.579 1.00 91.50 111 GLN A C 1
ATOM 849 O O . GLN A 1 111 ? 1.392 3.485 -7.077 1.00 91.50 111 GLN A O 1
ATOM 854 N N . ILE A 1 112 ? 2.539 2.698 -5.288 1.00 93.94 112 ILE A N 1
ATOM 855 C CA . ILE A 1 112 ? 1.519 2.982 -4.277 1.00 93.94 112 ILE A CA 1
ATOM 856 C C . ILE A 1 112 ? 2.215 3.746 -3.159 1.00 93.94 112 ILE A C 1
ATOM 858 O O . ILE A 1 112 ? 2.804 3.147 -2.262 1.00 93.94 112 ILE A O 1
ATOM 862 N N . GLU A 1 113 ? 2.161 5.072 -3.230 1.00 92.44 113 GLU A N 1
ATOM 863 C CA . GLU A 1 113 ? 2.763 5.943 -2.232 1.00 92.44 113 GLU A CA 1
ATOM 864 C C . GLU A 1 113 ? 1.814 6.173 -1.061 1.00 92.44 113 GLU A C 1
ATOM 866 O O . GLU A 1 113 ? 0.733 6.734 -1.229 1.00 92.44 113 GLU A O 1
ATOM 871 N N . PHE A 1 114 ? 2.246 5.817 0.140 1.00 90.44 114 PHE A N 1
ATOM 872 C CA . PHE A 1 114 ? 1.522 6.085 1.376 1.00 90.44 114 PHE A CA 1
ATOM 873 C C . PHE A 1 114 ? 2.377 6.935 2.314 1.00 90.44 114 PHE A C 1
ATOM 875 O O . PHE A 1 114 ? 3.554 6.642 2.521 1.00 90.44 114 PHE A O 1
ATOM 882 N N . GLY A 1 115 ? 1.815 7.995 2.894 1.00 85.44 115 GLY A N 1
ATOM 883 C CA . GLY A 1 115 ? 2.581 8.883 3.769 1.00 85.44 115 GLY A CA 1
ATOM 884 C C . GLY A 1 115 ? 1.734 9.663 4.765 1.00 85.44 115 GLY A C 1
ATOM 885 O O . GLY A 1 115 ? 0.551 9.399 4.952 1.00 85.44 115 GLY A O 1
ATOM 886 N N . GLY A 1 116 ? 2.365 10.638 5.421 1.00 78.69 116 GLY A N 1
ATOM 887 C CA . GLY A 1 116 ? 1.713 11.536 6.386 1.00 78.69 116 GLY A CA 1
ATOM 888 C C . GLY A 1 116 ? 1.673 11.031 7.834 1.00 78.69 116 GLY A C 1
ATOM 889 O O . GLY A 1 116 ? 1.301 11.788 8.725 1.00 78.69 116 GLY A O 1
ATOM 890 N N . LEU A 1 117 ? 2.113 9.799 8.101 1.00 79.19 117 LEU A N 1
ATOM 891 C CA . LEU A 1 117 ? 2.265 9.247 9.454 1.00 79.19 117 LEU A CA 1
ATOM 892 C C . LEU A 1 117 ? 3.740 9.146 9.814 1.00 79.19 117 LEU A C 1
ATOM 894 O O . LEU A 1 117 ? 4.506 8.665 8.997 1.00 79.19 117 LEU A O 1
ATOM 898 N N . ARG A 1 118 ? 4.148 9.554 11.023 1.00 75.00 118 ARG A N 1
ATOM 899 C CA . ARG A 1 118 ? 5.562 9.476 11.459 1.00 75.00 118 ARG A CA 1
ATOM 900 C C . ARG A 1 118 ? 5.986 8.059 11.859 1.00 75.00 118 ARG A C 1
ATOM 902 O O . ARG A 1 118 ? 7.098 7.634 11.544 1.00 75.00 118 ARG A O 1
ATOM 909 N N . HIS A 1 119 ? 5.086 7.344 12.530 1.00 79.38 119 HIS A N 1
ATOM 910 C CA . HIS A 1 119 ? 5.298 6.002 13.064 1.00 79.38 119 HIS A CA 1
ATOM 911 C C . HIS A 1 119 ? 4.038 5.181 12.838 1.00 79.38 119 HIS A C 1
ATOM 913 O O . HIS A 1 119 ? 2.957 5.544 13.296 1.00 79.38 119 HIS A O 1
ATOM 919 N N . PHE A 1 120 ? 4.166 4.082 12.109 1.00 85.81 120 PHE A N 1
ATOM 920 C CA . PHE A 1 120 ? 3.067 3.151 11.890 1.00 85.81 120 PHE A CA 1
ATOM 921 C C . PHE A 1 120 ? 3.617 1.753 11.647 1.00 85.81 120 PHE A C 1
ATOM 923 O O . PHE A 1 120 ? 4.814 1.550 11.433 1.00 85.81 120 PHE A O 1
ATOM 930 N N . ARG A 1 121 ? 2.729 0.770 11.725 1.00 88.50 121 ARG A N 1
ATOM 931 C CA . ARG A 1 121 ? 3.055 -0.624 11.456 1.00 88.50 121 ARG A CA 1
ATOM 932 C C . ARG A 1 121 ? 2.217 -1.099 10.283 1.00 88.50 121 ARG A C 1
ATOM 934 O O . ARG A 1 121 ? 1.064 -0.694 10.148 1.00 88.50 121 ARG A O 1
ATOM 941 N N . LEU A 1 122 ? 2.797 -1.943 9.445 1.00 89.94 122 LEU A N 1
ATOM 942 C CA . LEU A 1 122 ? 2.059 -2.670 8.423 1.00 89.94 122 LEU A CA 1
ATOM 943 C C . LEU A 1 122 ? 1.914 -4.110 8.889 1.00 89.94 122 LEU A C 1
ATOM 945 O O . LEU A 1 122 ? 2.916 -4.779 9.125 1.00 89.94 122 LEU A O 1
ATOM 949 N N . GLU A 1 123 ? 0.682 -4.574 9.045 1.00 90.69 123 GLU A N 1
ATOM 950 C CA . GLU A 1 123 ? 0.382 -5.952 9.416 1.00 90.69 123 GLU A CA 1
ATOM 951 C C . GLU A 1 123 ? -0.019 -6.736 8.171 1.00 90.69 123 GLU A C 1
ATOM 953 O O . GLU A 1 123 ? -1.079 -6.512 7.586 1.00 90.69 123 GLU A O 1
ATOM 958 N N . GLY A 1 124 ? 0.850 -7.649 7.757 1.00 89.62 124 GLY A N 1
ATOM 959 C CA . GLY A 1 124 ? 0.614 -8.563 6.656 1.00 89.62 124 GLY A CA 1
ATOM 960 C C . GLY A 1 124 ? 0.265 -9.955 7.159 1.00 89.62 124 GLY A C 1
ATOM 961 O O . GLY A 1 124 ? 0.961 -10.474 8.025 1.00 89.62 124 GLY A O 1
ATOM 962 N N . LYS A 1 125 ? -0.750 -10.609 6.593 1.00 88.25 125 LYS A N 1
ATOM 963 C CA . LYS A 1 125 ? -0.967 -12.046 6.829 1.00 88.25 125 LYS A CA 1
ATOM 964 C C . LYS A 1 125 ? -0.484 -12.844 5.632 1.00 88.25 125 LYS A C 1
ATOM 966 O O . LYS A 1 125 ? -0.845 -12.523 4.503 1.00 88.25 125 LYS A O 1
ATOM 971 N N . ALA A 1 126 ? 0.306 -13.888 5.860 1.00 83.00 126 ALA A N 1
ATOM 972 C CA . ALA A 1 126 ? 0.885 -14.710 4.795 1.00 83.00 126 ALA A CA 1
ATOM 973 C C . ALA A 1 126 ? 0.588 -16.195 5.035 1.00 83.00 126 ALA A C 1
ATOM 975 O O . ALA A 1 126 ? 0.580 -16.658 6.167 1.00 83.00 126 ALA A O 1
ATOM 976 N N . ARG A 1 127 ? 0.306 -16.960 3.972 1.00 73.00 127 ARG A N 1
ATOM 977 C CA . ARG A 1 127 ? -0.140 -18.365 4.101 1.00 73.00 127 ARG A CA 1
ATOM 978 C C . ARG A 1 127 ? 0.963 -19.333 4.529 1.00 73.00 127 ARG A C 1
ATOM 980 O O . ARG A 1 127 ? 0.660 -20.381 5.087 1.00 73.00 127 ARG A O 1
ATOM 987 N N . HIS A 1 128 ? 2.215 -19.005 4.230 1.00 69.25 128 HIS A N 1
ATOM 988 C CA . HIS A 1 128 ? 3.352 -19.911 4.369 1.00 69.25 128 HIS A CA 1
ATOM 989 C C . HIS A 1 128 ? 4.439 -19.301 5.255 1.00 69.25 128 HIS A C 1
ATOM 991 O O . HIS A 1 128 ? 5.598 -19.216 4.865 1.00 69.25 128 HIS A O 1
ATOM 997 N N . LEU A 1 129 ? 4.061 -18.857 6.456 1.00 67.75 129 LEU A N 1
ATOM 998 C CA . LEU A 1 129 ? 5.041 -18.456 7.460 1.00 67.75 129 LEU A CA 1
ATOM 999 C C . LEU A 1 129 ? 5.531 -19.697 8.187 1.00 67.75 129 LEU A C 1
ATOM 1001 O O . LEU A 1 129 ? 4.828 -20.299 8.995 1.00 67.75 129 LEU A O 1
ATOM 1005 N N . CYS A 1 130 ? 6.745 -20.100 7.850 1.00 60.62 130 CYS A N 1
ATOM 1006 C CA . CYS A 1 130 ? 7.409 -21.211 8.494 1.00 60.62 130 CYS A CA 1
ATOM 1007 C C . CYS A 1 130 ? 7.627 -20.914 9.984 1.00 60.62 130 CYS A C 1
ATOM 1009 O O . CYS A 1 130 ? 8.344 -19.984 10.352 1.00 60.62 130 CYS A O 1
ATOM 1011 N N . SER A 1 131 ? 7.018 -21.715 10.860 1.00 52.59 131 SER A N 1
ATOM 1012 C CA . SER A 1 131 ? 7.309 -21.685 12.293 1.00 52.59 131 SER A CA 1
ATOM 1013 C C . SER A 1 131 ? 8.728 -22.176 12.563 1.00 52.59 131 SER A C 1
ATOM 1015 O O . SER A 1 131 ? 9.134 -23.194 12.003 1.00 52.59 131 SER A O 1
ATOM 1017 N N . ALA A 1 132 ? 9.439 -21.527 13.488 1.00 49.62 132 ALA A N 1
ATOM 1018 C CA . ALA A 1 132 ? 10.802 -21.892 13.890 1.00 49.62 132 ALA A CA 1
ATOM 1019 C C . ALA A 1 132 ? 10.967 -23.365 14.338 1.00 49.62 132 ALA A C 1
ATOM 1021 O O . ALA A 1 132 ? 12.078 -23.885 14.355 1.00 49.62 132 ALA A O 1
ATOM 1022 N N . THR A 1 133 ? 9.873 -24.048 14.683 1.00 49.72 133 THR A N 1
ATOM 1023 C CA . THR A 1 133 ? 9.831 -25.439 15.157 1.00 49.72 133 THR A CA 1
ATOM 1024 C C . THR A 1 133 ? 9.595 -26.494 14.067 1.00 49.72 133 THR A C 1
ATOM 1026 O O . THR A 1 133 ? 9.700 -27.682 14.360 1.00 49.72 133 THR A O 1
ATOM 1029 N N . GLY A 1 134 ? 9.304 -26.104 12.821 1.00 46.97 134 GLY A N 1
ATOM 1030 C CA . GLY A 1 134 ? 9.098 -27.020 11.688 1.00 46.97 134 GLY A CA 1
ATOM 1031 C C . GLY A 1 134 ? 10.262 -26.947 10.700 1.00 46.97 134 GLY A C 1
ATOM 1032 O O . GLY A 1 134 ? 10.163 -26.271 9.684 1.00 46.97 134 GLY A O 1
ATOM 1033 N N . GLN A 1 135 ? 11.390 -27.578 11.035 1.00 45.69 135 GLN A N 1
ATOM 1034 C CA . GLN A 1 135 ? 12.702 -27.309 10.424 1.00 45.69 135 GLN A CA 1
ATOM 1035 C C . GLN A 1 135 ? 13.083 -28.156 9.196 1.00 45.69 135 GLN A C 1
ATOM 1037 O O . GLN A 1 135 ? 14.189 -28.004 8.681 1.00 45.69 135 GLN A O 1
ATOM 1042 N N . GLU A 1 136 ? 12.212 -29.020 8.680 1.00 40.50 136 GLU A N 1
ATOM 1043 C CA . GLU A 1 136 ? 12.529 -29.794 7.473 1.00 40.50 136 GLU A CA 1
ATOM 1044 C C . GLU A 1 136 ? 11.932 -29.115 6.232 1.00 40.50 136 GLU A C 1
ATOM 1046 O O . GLU A 1 136 ? 10.785 -29.345 5.864 1.00 40.50 136 GLU A O 1
ATOM 1051 N N . GLY A 1 137 ? 12.722 -28.239 5.598 1.00 49.22 137 GLY A N 1
ATOM 1052 C CA . GLY A 1 137 ? 12.415 -27.654 4.281 1.00 49.22 137 GLY A CA 1
ATOM 1053 C C . GLY A 1 137 ? 11.949 -26.196 4.274 1.00 49.22 137 GLY A C 1
ATOM 1054 O O . GLY A 1 137 ? 11.686 -25.652 3.207 1.00 49.22 137 GLY A O 1
ATOM 1055 N N . CYS A 1 138 ? 11.874 -25.552 5.435 1.00 52.00 138 CYS A N 1
ATOM 1056 C CA . CYS A 1 138 ? 11.566 -24.132 5.547 1.00 52.00 138 CYS A CA 1
ATOM 1057 C C . CYS A 1 138 ? 12.853 -23.300 5.555 1.00 52.00 138 CYS A C 1
ATOM 1059 O O . CYS A 1 138 ? 13.642 -23.394 6.498 1.00 52.00 138 CYS A O 1
ATOM 1061 N N . GLU A 1 139 ? 13.067 -22.484 4.521 1.00 55.53 139 GLU A N 1
ATOM 1062 C CA . GLU A 1 139 ? 14.129 -21.478 4.556 1.00 55.53 139 GLU A CA 1
ATOM 1063 C C . GLU A 1 139 ? 13.861 -20.482 5.697 1.00 55.53 139 GLU A C 1
ATOM 1065 O O . GLU A 1 139 ? 12.706 -20.119 5.950 1.00 55.53 139 GLU A O 1
ATOM 1070 N N . PRO A 1 140 ? 14.906 -20.063 6.434 1.00 58.53 140 PRO A N 1
ATOM 1071 C CA . PRO A 1 140 ? 14.749 -19.074 7.486 1.00 58.53 140 PRO A CA 1
ATOM 1072 C C . PRO A 1 140 ? 14.192 -17.780 6.892 1.00 58.53 140 PRO A C 1
ATOM 1074 O O . PRO A 1 140 ? 14.620 -17.339 5.825 1.00 58.53 140 PRO A O 1
ATOM 1077 N N . LEU A 1 141 ? 13.248 -17.166 7.607 1.00 64.06 141 LEU A N 1
ATOM 1078 C CA . LEU A 1 141 ? 12.707 -15.864 7.235 1.00 64.06 141 LEU A CA 1
ATOM 1079 C C . LEU A 1 141 ? 13.862 -14.864 7.050 1.00 64.06 141 LEU A C 1
ATOM 1081 O O . LEU A 1 141 ? 14.779 -14.841 7.879 1.00 64.06 141 LEU A O 1
ATOM 1085 N N . PRO A 1 142 ? 13.840 -14.047 5.984 1.00 67.62 142 PRO A N 1
ATOM 1086 C CA . PRO A 1 142 ? 14.909 -13.101 5.722 1.00 67.62 142 PRO A CA 1
ATOM 1087 C C . PRO A 1 142 ? 14.970 -12.068 6.847 1.00 67.62 142 PRO A C 1
ATOM 1089 O O . PRO A 1 142 ? 13.946 -11.544 7.286 1.00 67.62 142 PRO A O 1
ATOM 1092 N N . ASP A 1 143 ? 16.182 -11.749 7.298 1.00 72.38 143 ASP A N 1
ATOM 1093 C CA . ASP A 1 143 ? 16.381 -10.615 8.194 1.00 72.38 143 ASP A CA 1
ATOM 1094 C C . ASP A 1 143 ? 16.010 -9.308 7.473 1.00 72.38 143 ASP A C 1
ATOM 1096 O O . ASP A 1 143 ? 16.081 -9.198 6.244 1.00 72.38 143 ASP A O 1
ATOM 1100 N N . VAL A 1 144 ? 15.660 -8.281 8.241 1.00 73.69 144 VAL A N 1
ATOM 1101 C CA . VAL A 1 144 ? 15.368 -6.933 7.742 1.00 73.69 144 VAL A CA 1
ATOM 1102 C C . VAL A 1 144 ? 16.516 -6.419 6.880 1.00 73.69 144 VAL A C 1
ATOM 1104 O O . VAL A 1 144 ? 16.262 -5.807 5.848 1.00 73.69 144 VAL A O 1
ATOM 1107 N N . GLY A 1 145 ? 17.773 -6.710 7.240 1.00 69.25 145 GLY A N 1
ATOM 1108 C CA . GLY A 1 145 ? 18.936 -6.362 6.419 1.00 69.25 145 GLY A CA 1
ATOM 1109 C C . GLY A 1 145 ? 18.944 -7.042 5.044 1.00 69.25 145 GLY A C 1
ATOM 1110 O O . GLY A 1 145 ? 19.370 -6.444 4.061 1.00 69.25 145 GLY A O 1
ATOM 1111 N N . THR A 1 146 ? 18.426 -8.266 4.948 1.00 70.50 146 THR A N 1
ATOM 1112 C CA . THR A 1 146 ? 18.311 -9.038 3.700 1.00 70.50 146 THR A CA 1
ATOM 1113 C C . THR A 1 146 ? 17.129 -8.575 2.844 1.00 70.50 146 THR A C 1
ATOM 1115 O O . THR A 1 146 ? 17.212 -8.565 1.613 1.00 70.50 146 THR A O 1
ATOM 1118 N N . VAL A 1 147 ? 16.037 -8.144 3.481 1.00 70.31 147 VAL A N 1
ATOM 1119 C CA . VAL A 1 147 ? 14.894 -7.498 2.813 1.00 70.31 147 VAL A CA 1
ATOM 1120 C C . VAL A 1 147 ? 15.283 -6.098 2.309 1.00 70.31 147 VAL A C 1
ATOM 1122 O O . VAL A 1 147 ? 14.938 -5.714 1.191 1.00 70.31 147 VAL A O 1
ATOM 1125 N N . ARG A 1 148 ? 16.093 -5.360 3.079 1.00 72.56 148 ARG A N 1
ATOM 1126 C CA . ARG A 1 148 ? 16.702 -4.072 2.709 1.00 72.56 148 ARG A CA 1
ATOM 1127 C C . ARG A 1 148 ? 17.885 -4.271 1.758 1.00 72.56 148 ARG A C 1
ATOM 1129 O O . ARG A 1 148 ? 19.039 -4.013 2.092 1.00 72.56 148 ARG A O 1
ATOM 1136 N N . ARG A 1 149 ? 17.622 -4.708 0.525 1.00 64.50 149 ARG A N 1
ATOM 1137 C CA . ARG A 1 149 ? 18.659 -4.731 -0.520 1.00 64.50 149 ARG A CA 1
ATOM 1138 C C . ARG A 1 149 ? 18.939 -3.312 -1.040 1.00 64.50 149 ARG A C 1
ATOM 1140 O O . ARG A 1 149 ? 18.190 -2.770 -1.852 1.00 64.50 149 ARG A O 1
ATOM 1147 N N . GLY A 1 150 ? 20.064 -2.733 -0.615 1.00 65.94 150 GLY A N 1
ATOM 1148 C CA . GLY A 1 150 ? 20.600 -1.479 -1.160 1.00 65.94 150 GLY A CA 1
ATOM 1149 C C . GLY A 1 150 ? 19.817 -0.233 -0.734 1.00 65.94 150 GLY A C 1
ATOM 1150 O O . GLY A 1 150 ? 19.693 0.053 0.454 1.00 65.94 150 GLY A O 1
ATOM 1151 N N . GLU A 1 151 ? 19.329 0.551 -1.702 1.00 65.81 151 GLU A N 1
ATOM 1152 C CA . GLU A 1 151 ? 18.540 1.768 -1.434 1.00 65.81 151 GLU A CA 1
ATOM 1153 C C . GLU A 1 151 ? 17.037 1.510 -1.225 1.00 65.81 151 GLU A C 1
ATOM 1155 O O . GLU A 1 151 ? 16.316 2.433 -0.852 1.00 65.81 151 GLU A O 1
ATOM 1160 N N . ARG A 1 152 ? 16.565 0.272 -1.423 1.00 71.75 152 A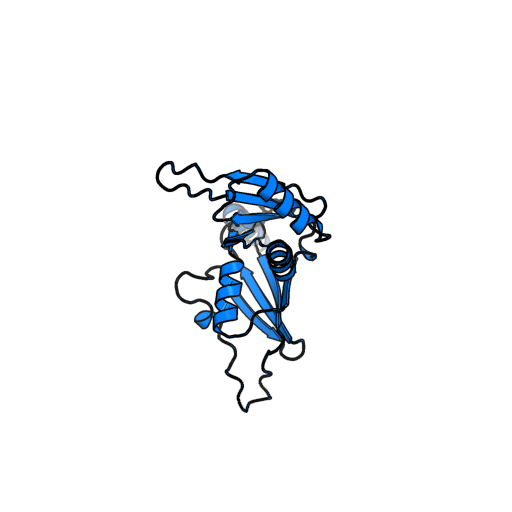RG A N 1
ATOM 1161 C CA . ARG A 1 152 ? 15.148 -0.101 -1.287 1.00 71.75 152 ARG A CA 1
ATOM 1162 C C . ARG A 1 152 ? 14.755 -0.242 0.183 1.00 71.75 152 ARG A C 1
ATOM 1164 O O . ARG A 1 152 ? 15.560 -0.694 1.000 1.00 71.75 152 ARG A O 1
ATOM 1171 N N . LEU A 1 153 ? 13.507 0.105 0.511 1.00 80.25 153 LEU A N 1
ATOM 1172 C CA . LEU A 1 153 ? 12.930 -0.084 1.852 1.00 80.25 153 LEU A CA 1
ATOM 1173 C C . LEU A 1 153 ? 13.714 0.594 2.996 1.00 80.25 153 LEU A C 1
ATOM 1175 O O . LEU A 1 153 ? 13.747 0.094 4.119 1.00 80.25 153 LEU A O 1
ATOM 1179 N N . ARG A 1 154 ? 14.353 1.749 2.751 1.00 80.44 154 ARG A N 1
ATOM 1180 C CA . ARG A 1 154 ? 15.107 2.501 3.787 1.00 80.44 154 ARG A CA 1
ATOM 1181 C C . ARG A 1 154 ? 14.269 2.910 5.000 1.00 80.44 154 ARG A C 1
ATOM 1183 O O . ARG A 1 154 ? 14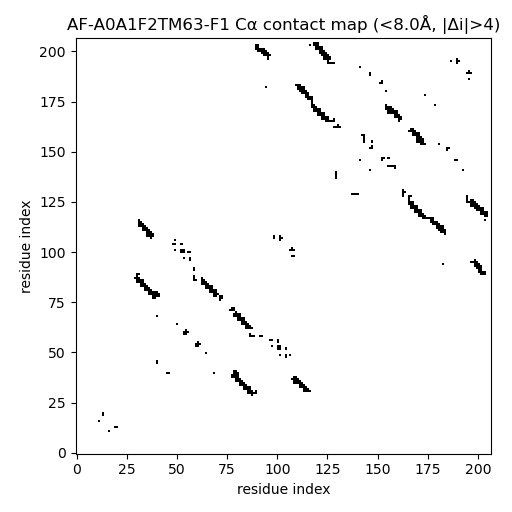.818 3.096 6.081 1.00 80.44 154 ARG A O 1
ATOM 1190 N N . TRP A 1 155 ? 12.969 3.023 4.787 1.00 83.94 155 TRP A N 1
ATOM 1191 C CA . TRP A 1 155 ? 11.933 3.357 5.754 1.00 83.94 155 TRP A CA 1
ATOM 1192 C C . TRP A 1 155 ? 11.545 2.195 6.684 1.00 83.94 155 TRP A C 1
ATOM 1194 O O . TRP A 1 155 ? 10.868 2.414 7.691 1.00 83.94 155 TRP A O 1
ATOM 1204 N N . LEU A 1 156 ? 11.950 0.961 6.360 1.00 85.75 156 LEU A N 1
ATOM 1205 C CA . LEU A 1 156 ? 11.698 -0.215 7.187 1.00 85.75 156 LEU A CA 1
ATOM 1206 C C . LEU A 1 156 ? 12.716 -0.270 8.334 1.00 85.75 156 LEU A C 1
ATOM 1208 O O . LEU A 1 156 ? 13.916 -0.458 8.114 1.00 85.75 156 LEU A O 1
ATOM 1212 N N . ASP A 1 157 ? 12.224 -0.116 9.561 1.00 83.94 157 ASP A N 1
ATOM 1213 C CA . ASP A 1 157 ? 13.044 -0.125 10.774 1.00 83.94 157 ASP A CA 1
ATOM 1214 C C . ASP A 1 157 ? 13.287 -1.556 11.255 1.00 83.94 157 ASP A C 1
ATOM 1216 O O . ASP A 1 157 ? 14.427 -1.998 11.386 1.00 83.94 157 ASP A O 1
ATOM 1220 N N . SER A 1 158 ? 12.205 -2.309 11.449 1.00 82.06 158 SER A N 1
ATOM 1221 C CA . SER A 1 158 ? 12.265 -3.712 11.850 1.00 82.06 158 SER A CA 1
ATOM 1222 C C . SER A 1 158 ? 11.098 -4.520 11.287 1.00 82.06 158 SER A C 1
ATOM 1224 O O . SER A 1 158 ? 10.079 -3.976 10.863 1.00 82.06 158 SER A O 1
ATOM 1226 N N . MET A 1 159 ? 11.252 -5.839 11.276 1.00 84.81 159 MET A N 1
ATOM 1227 C CA . MET A 1 159 ? 10.225 -6.793 10.884 1.00 84.81 159 MET A CA 1
ATOM 1228 C C . MET A 1 159 ? 10.111 -7.816 12.001 1.00 84.81 159 MET A C 1
ATOM 1230 O O . MET A 1 159 ? 11.107 -8.411 12.410 1.00 84.81 159 MET A O 1
ATOM 1234 N N . THR A 1 160 ? 8.899 -8.014 12.498 1.00 81.94 160 THR A N 1
ATOM 1235 C CA . THR A 1 160 ? 8.593 -9.082 13.442 1.00 81.94 160 THR A CA 1
ATOM 1236 C C . THR A 1 160 ? 7.643 -10.061 12.780 1.00 81.94 160 THR A C 1
ATOM 1238 O O . THR A 1 160 ? 6.832 -9.696 11.933 1.00 81.94 160 THR A O 1
ATOM 1241 N N . THR A 1 161 ? 7.782 -11.335 13.115 1.00 78.50 161 THR A N 1
ATOM 1242 C CA . THR A 1 161 ? 6.919 -12.383 12.580 1.00 78.50 161 THR A CA 1
ATOM 1243 C C . THR A 1 161 ? 6.323 -13.157 13.733 1.00 78.50 161 THR A C 1
ATOM 1245 O O . THR A 1 161 ? 7.014 -13.534 14.678 1.00 78.50 161 THR A O 1
ATOM 1248 N N . ASP A 1 162 ? 5.019 -13.370 13.655 1.00 80.19 162 ASP A N 1
ATOM 1249 C CA . ASP A 1 162 ? 4.308 -14.305 14.502 1.00 80.19 162 ASP A CA 1
ATOM 1250 C C . ASP A 1 162 ? 3.881 -15.489 13.637 1.00 80.19 162 ASP A C 1
ATOM 1252 O O . ASP A 1 162 ? 2.899 -15.437 12.892 1.00 80.19 162 ASP A O 1
ATOM 1256 N N . ALA A 1 163 ? 4.646 -16.574 13.737 1.00 69.75 163 ALA A N 1
ATOM 1257 C CA . ALA A 1 163 ? 4.349 -17.809 13.028 1.00 69.75 163 ALA A CA 1
ATOM 1258 C C . ALA A 1 163 ? 3.053 -18.478 13.519 1.00 69.75 163 ALA A C 1
ATOM 1260 O O . ALA A 1 163 ? 2.435 -19.224 12.765 1.00 69.75 163 ALA A O 1
ATOM 1261 N N . THR A 1 164 ? 2.614 -18.198 14.752 1.00 71.88 164 THR A N 1
ATOM 1262 C CA . THR A 1 164 ? 1.374 -18.761 15.309 1.00 71.88 164 THR A CA 1
ATOM 1263 C C . THR A 1 164 ? 0.159 -18.125 14.646 1.00 71.88 164 THR A C 1
ATOM 1265 O O . THR A 1 164 ? -0.769 -18.822 14.238 1.00 71.88 164 THR A O 1
ATOM 1268 N N . GLY A 1 165 ? 0.183 -16.798 14.504 1.00 72.62 165 GLY A N 1
ATOM 1269 C CA . GLY A 1 165 ? -0.853 -16.022 13.826 1.00 72.62 165 GLY A CA 1
ATOM 1270 C C . GLY A 1 165 ? -0.732 -15.994 12.302 1.00 72.62 165 GLY A C 1
ATOM 1271 O O . GLY A 1 165 ? -1.651 -15.520 11.636 1.00 72.62 165 GLY A O 1
ATOM 1272 N N . SER A 1 166 ? 0.371 -16.506 11.743 1.00 82.00 166 SER A N 1
ATOM 1273 C CA . SER A 1 166 ? 0.718 -16.318 10.330 1.00 82.00 166 SER A CA 1
ATOM 1274 C C . SER A 1 166 ? 0.711 -14.832 9.934 1.00 82.00 166 SER A C 1
ATOM 1276 O O . SER A 1 166 ? 0.210 -14.445 8.871 1.00 82.00 166 SER A O 1
ATOM 1278 N N . THR A 1 167 ? 1.320 -14.015 10.794 1.00 85.25 167 THR A N 1
ATOM 1279 C CA . THR A 1 167 ? 1.374 -12.560 10.665 1.00 85.25 167 THR A CA 1
ATOM 1280 C C . THR A 1 167 ? 2.820 -12.077 10.572 1.00 85.25 167 THR A C 1
ATOM 1282 O O . THR A 1 167 ? 3.693 -12.521 11.316 1.00 85.25 167 THR A O 1
ATOM 1285 N N . VAL A 1 168 ? 3.072 -11.126 9.679 1.00 85.19 168 VAL A N 1
ATOM 1286 C CA . VAL A 1 168 ? 4.305 -10.341 9.589 1.00 85.19 168 VAL A CA 1
ATOM 1287 C C . VAL A 1 168 ? 3.964 -8.897 9.909 1.00 85.19 168 VAL A C 1
ATOM 1289 O O . VAL A 1 168 ? 3.061 -8.322 9.308 1.00 85.19 168 VAL A O 1
ATOM 1292 N N . ILE A 1 169 ? 4.689 -8.298 10.842 1.00 87.81 169 ILE A N 1
ATOM 1293 C CA . ILE A 1 169 ? 4.530 -6.901 11.217 1.00 87.81 169 ILE A CA 1
ATOM 1294 C C . ILE A 1 169 ? 5.785 -6.155 10.779 1.00 87.81 169 ILE A C 1
ATOM 1296 O O . ILE A 1 169 ? 6.890 -6.420 11.252 1.00 87.81 169 ILE A O 1
ATOM 1300 N N . PHE A 1 170 ? 5.606 -5.191 9.887 1.00 87.69 170 PHE A N 1
ATOM 1301 C CA . PHE A 1 170 ? 6.655 -4.287 9.442 1.00 87.69 170 PHE A CA 1
ATOM 1302 C C . PHE A 1 170 ? 6.559 -2.993 10.238 1.00 87.69 170 PHE A C 1
ATOM 1304 O O . PHE A 1 170 ? 5.547 -2.293 10.190 1.00 87.69 170 PHE A O 1
ATOM 1311 N N . HIS A 1 171 ? 7.610 -2.667 10.976 1.00 85.94 171 HIS A N 1
ATOM 1312 C CA . HIS A 1 171 ? 7.713 -1.427 11.727 1.00 85.94 171 HIS A CA 1
ATOM 1313 C C . HIS A 1 171 ? 8.302 -0.348 10.825 1.00 85.94 171 HIS A C 1
ATOM 1315 O O . HIS A 1 171 ? 9.443 -0.459 10.368 1.00 85.94 171 HIS A O 1
ATOM 1321 N N . VAL A 1 172 ? 7.518 0.699 10.572 1.00 85.38 172 VAL A N 1
ATOM 1322 C CA . VAL A 1 172 ? 7.910 1.820 9.719 1.00 85.38 172 VAL A CA 1
ATOM 1323 C C . VAL A 1 172 ? 8.187 3.035 10.588 1.00 85.38 172 VAL A C 1
ATOM 1325 O O . VAL A 1 172 ? 7.358 3.437 11.412 1.00 85.38 172 VAL A O 1
ATOM 1328 N N . ARG A 1 173 ? 9.368 3.627 10.401 1.00 76.69 173 ARG A N 1
ATOM 1329 C CA . ARG A 1 173 ? 9.797 4.814 11.138 1.00 76.69 173 ARG A CA 1
ATOM 1330 C C . ARG A 1 173 ? 10.412 5.824 10.189 1.00 76.69 173 ARG A C 1
ATOM 1332 O O . ARG A 1 173 ? 11.447 5.555 9.586 1.00 76.69 173 ARG A O 1
ATOM 1339 N N . TYR A 1 174 ? 9.832 7.018 10.149 1.00 70.38 174 TYR A N 1
ATOM 1340 C CA . TYR A 1 174 ? 10.440 8.135 9.438 1.00 70.38 174 TYR A CA 1
ATOM 1341 C C . TYR A 1 174 ? 11.268 9.019 10.357 1.00 70.38 174 TYR A C 1
ATOM 1343 O O . TYR A 1 174 ? 10.975 9.189 11.545 1.00 70.38 174 TYR A O 1
ATOM 1351 N N . GLN A 1 175 ? 12.299 9.624 9.770 1.00 59.06 175 GLN A N 1
ATOM 1352 C CA . GLN A 1 175 ? 13.046 10.711 10.399 1.00 59.06 175 GLN A CA 1
ATOM 1353 C C . GLN A 1 175 ? 12.496 12.083 9.990 1.00 59.06 175 GLN A C 1
ATOM 1355 O O . GLN A 1 175 ? 12.662 13.043 10.743 1.00 59.06 175 GLN A O 1
ATOM 1360 N N . GLN A 1 176 ? 11.815 12.183 8.840 1.00 64.75 176 GLN A N 1
ATOM 1361 C CA . GLN A 1 176 ? 11.283 13.440 8.314 1.00 64.75 176 GLN A CA 1
ATOM 1362 C C . GLN A 1 176 ? 9.744 13.441 8.260 1.00 64.75 176 GLN A C 1
ATOM 1364 O O . GLN A 1 176 ? 9.131 12.441 7.884 1.00 64.75 176 GLN A O 1
ATOM 1369 N N . PRO A 1 177 ? 9.086 14.555 8.630 1.00 61.09 177 PRO A N 1
ATOM 1370 C CA . PRO A 1 177 ? 7.649 14.704 8.436 1.00 61.09 177 PRO A CA 1
ATOM 1371 C C . PRO A 1 177 ? 7.314 14.733 6.933 1.00 61.09 177 PRO A C 1
ATOM 1373 O O . PRO A 1 177 ? 8.014 15.377 6.157 1.00 61.09 177 PRO A O 1
ATOM 1376 N N . ASN A 1 178 ? 6.218 14.072 6.540 1.00 66.25 178 ASN A N 1
ATOM 1377 C CA . ASN A 1 178 ? 5.702 13.956 5.161 1.00 66.25 178 ASN A CA 1
ATOM 1378 C C . ASN A 1 178 ? 6.493 13.063 4.196 1.00 66.25 178 ASN A C 1
ATOM 1380 O O . ASN A 1 178 ? 6.248 13.104 2.989 1.00 66.25 178 ASN A O 1
ATOM 1384 N N . GLU A 1 179 ? 7.391 12.227 4.706 1.00 77.38 179 GLU A N 1
ATOM 1385 C CA . GLU A 1 179 ? 7.984 11.166 3.897 1.00 77.38 179 GLU A CA 1
ATOM 1386 C C . GLU A 1 179 ? 6.898 10.161 3.453 1.00 77.38 179 GLU A C 1
ATOM 1388 O O . GLU A 1 179 ? 5.900 9.931 4.150 1.00 77.38 179 GLU A O 1
ATOM 1393 N N . ARG A 1 180 ? 7.054 9.634 2.235 1.00 84.19 180 ARG A N 1
ATOM 1394 C CA . ARG A 1 180 ? 6.131 8.685 1.605 1.00 84.19 180 ARG A CA 1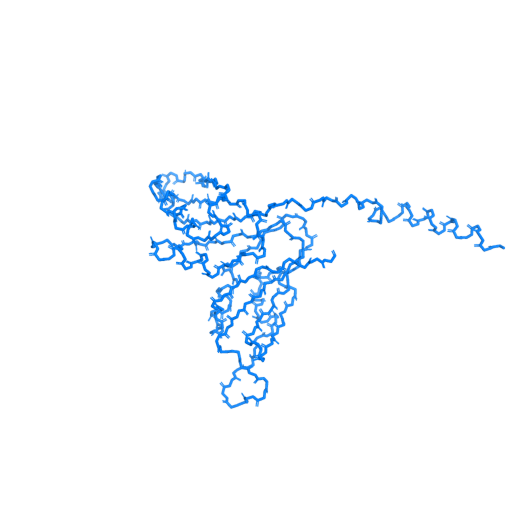
ATOM 1395 C C . ARG A 1 180 ? 6.867 7.385 1.326 1.00 84.19 180 ARG A C 1
ATOM 1397 O O . ARG A 1 180 ? 8.025 7.413 0.916 1.00 84.19 180 ARG A O 1
ATOM 1404 N N . ILE A 1 181 ? 6.175 6.267 1.496 1.00 87.88 181 ILE A N 1
ATOM 1405 C CA . ILE A 1 181 ? 6.680 4.940 1.151 1.00 87.88 181 ILE A CA 1
ATOM 1406 C C . ILE A 1 181 ? 5.989 4.405 -0.074 1.00 87.88 181 ILE A C 1
ATOM 1408 O O . ILE A 1 181 ? 4.770 4.494 -0.176 1.00 87.88 181 ILE A O 1
ATOM 1412 N N . ASP A 1 182 ? 6.758 3.785 -0.959 1.00 90.31 182 ASP A N 1
ATOM 1413 C CA . ASP A 1 182 ? 6.191 2.967 -2.017 1.00 90.31 182 ASP A CA 1
ATOM 1414 C C . ASP A 1 182 ? 5.939 1.550 -1.491 1.00 90.31 182 ASP A C 1
ATOM 1416 O O . ASP A 1 182 ? 6.855 0.743 -1.308 1.00 90.31 182 ASP A O 1
ATOM 1420 N N . VAL A 1 183 ? 4.671 1.233 -1.241 1.00 90.75 183 VAL A N 1
ATOM 1421 C CA . VAL A 1 183 ? 4.243 -0.081 -0.748 1.00 90.75 183 VAL A CA 1
ATOM 1422 C C . VAL A 1 183 ? 4.514 -1.177 -1.790 1.00 90.75 183 VAL A C 1
ATOM 1424 O O . VAL A 1 183 ? 4.713 -2.339 -1.430 1.00 90.75 183 VAL A O 1
ATOM 1427 N N . LYS A 1 184 ? 4.613 -0.836 -3.085 1.00 90.19 184 LYS A N 1
ATOM 1428 C CA . LYS A 1 184 ? 4.943 -1.815 -4.135 1.00 90.19 184 LYS A CA 1
ATOM 1429 C C . LYS A 1 184 ? 6.376 -2.319 -4.029 1.00 90.19 184 LYS A C 1
ATOM 1431 O O . LYS A 1 184 ? 6.632 -3.464 -4.405 1.00 90.19 184 LYS A O 1
ATOM 1436 N N . GLU A 1 185 ? 7.293 -1.531 -3.463 1.00 88.88 185 GLU A N 1
ATOM 1437 C CA . GLU A 1 185 ? 8.638 -2.022 -3.156 1.00 88.88 185 GLU A CA 1
ATOM 1438 C C . GLU A 1 185 ? 8.595 -3.167 -2.150 1.00 88.88 185 GLU A C 1
ATOM 1440 O O . GLU A 1 185 ? 9.330 -4.141 -2.317 1.00 88.88 185 GLU A O 1
ATOM 1445 N N . LEU A 1 186 ? 7.722 -3.062 -1.142 1.00 88.19 186 LEU A N 1
ATOM 1446 C CA . LEU A 1 186 ? 7.546 -4.098 -0.132 1.00 88.19 186 LEU A CA 1
ATOM 1447 C C . LEU A 1 186 ? 6.943 -5.356 -0.754 1.00 88.19 186 LEU A C 1
ATOM 1449 O O . LEU A 1 186 ? 7.435 -6.449 -0.497 1.00 88.19 186 LEU A O 1
ATOM 1453 N N . PHE A 1 187 ? 5.932 -5.216 -1.617 1.00 88.38 187 PHE A N 1
ATOM 1454 C CA . PHE A 1 187 ? 5.356 -6.361 -2.329 1.00 88.38 187 PHE A CA 1
ATOM 1455 C C . PHE A 1 187 ? 6.403 -7.104 -3.151 1.00 88.38 187 PHE A C 1
ATOM 1457 O O . PHE A 1 187 ? 6.525 -8.316 -3.018 1.00 88.38 187 PHE A O 1
ATOM 1464 N N . ALA A 1 188 ? 7.192 -6.381 -3.946 1.00 86.44 188 ALA A N 1
ATOM 1465 C CA . ALA A 1 188 ? 8.251 -6.983 -4.745 1.00 86.44 188 ALA A CA 1
ATOM 1466 C C . ALA A 1 188 ? 9.320 -7.654 -3.868 1.00 86.44 188 ALA A C 1
ATOM 1468 O O . ALA A 1 188 ? 9.769 -8.750 -4.180 1.00 86.44 188 ALA A O 1
ATOM 1469 N N . ALA A 1 189 ? 9.707 -7.030 -2.752 1.00 84.50 189 ALA A N 1
ATOM 1470 C CA . ALA A 1 189 ? 10.667 -7.630 -1.831 1.00 84.50 189 ALA A CA 1
ATOM 1471 C C . ALA A 1 189 ? 10.125 -8.899 -1.159 1.00 84.50 189 ALA A C 1
ATOM 1473 O O . ALA A 1 189 ? 10.892 -9.821 -0.930 1.00 84.50 189 ALA A O 1
ATOM 1474 N N . MET A 1 190 ? 8.829 -8.966 -0.850 1.00 81.94 190 MET A N 1
ATOM 1475 C CA . MET A 1 190 ? 8.206 -10.154 -0.257 1.00 81.94 190 MET A CA 1
ATOM 1476 C C . MET A 1 190 ? 7.979 -11.273 -1.282 1.00 81.94 190 MET A C 1
ATOM 1478 O O . MET A 1 190 ? 8.100 -12.447 -0.933 1.00 81.94 190 MET A O 1
ATOM 1482 N N . ASP A 1 191 ? 7.677 -10.920 -2.533 1.00 83.62 191 ASP A N 1
ATOM 1483 C CA . ASP A 1 191 ? 7.537 -11.866 -3.648 1.00 83.62 191 ASP A CA 1
ATOM 1484 C C . ASP A 1 191 ? 8.859 -12.567 -3.978 1.00 83.62 191 ASP A C 1
ATOM 1486 O O . ASP A 1 191 ? 8.872 -13.782 -4.159 1.00 83.62 191 ASP A O 1
ATOM 1490 N N . ASP A 1 192 ? 9.986 -11.844 -3.914 1.00 81.44 192 ASP A N 1
ATOM 1491 C CA . ASP A 1 192 ? 11.340 -12.412 -4.039 1.00 81.44 192 ASP A CA 1
ATOM 1492 C C . ASP A 1 192 ? 11.590 -13.589 -3.068 1.00 81.44 192 ASP A C 1
ATOM 1494 O O . ASP A 1 192 ? 12.421 -14.449 -3.353 1.00 81.44 192 ASP A O 1
ATOM 1498 N N . TYR A 1 193 ? 10.883 -13.632 -1.931 1.00 75.69 193 TYR A N 1
ATOM 1499 C CA . TYR A 1 193 ? 10.981 -14.694 -0.920 1.00 75.69 193 TYR A CA 1
ATOM 1500 C C . TYR A 1 193 ? 9.740 -15.602 -0.867 1.00 75.69 193 TYR A C 1
ATOM 1502 O O . TYR A 1 193 ? 9.606 -16.405 0.053 1.00 75.69 193 TYR A O 1
ATOM 1510 N N . GLY A 1 194 ? 8.801 -15.476 -1.811 1.00 75.62 194 GLY A N 1
ATOM 1511 C CA . GLY A 1 194 ? 7.580 -16.289 -1.847 1.00 75.62 194 GLY A CA 1
ATOM 1512 C C . GLY A 1 194 ? 6.617 -16.039 -0.678 1.00 75.62 194 GLY A C 1
ATOM 1513 O O . GLY A 1 194 ? 5.782 -16.888 -0.365 1.00 75.62 194 GLY A O 1
ATOM 1514 N N . MET A 1 195 ? 6.718 -14.879 -0.025 1.00 76.94 195 MET A N 1
ATOM 1515 C CA . MET A 1 195 ? 5.969 -14.531 1.186 1.00 76.94 195 MET A CA 1
ATOM 1516 C C . MET A 1 195 ? 4.919 -13.440 0.948 1.00 76.94 195 MET A C 1
ATOM 1518 O O . MET A 1 195 ? 4.603 -12.672 1.859 1.00 76.94 195 MET A O 1
ATOM 1522 N N . LEU A 1 196 ? 4.379 -13.332 -0.269 1.00 79.69 196 LEU A N 1
ATOM 1523 C CA . LEU A 1 196 ? 3.368 -12.322 -0.576 1.00 79.69 196 LEU A CA 1
ATOM 1524 C C . LEU A 1 196 ? 2.190 -12.408 0.413 1.00 79.69 196 LEU A C 1
ATOM 1526 O O . LEU A 1 196 ? 1.518 -13.446 0.488 1.00 79.69 196 LEU A O 1
ATOM 1530 N N . PRO A 1 197 ? 1.928 -11.336 1.183 1.00 83.62 197 PRO A N 1
ATOM 1531 C CA . PRO A 1 197 ? 0.815 -11.333 2.107 1.00 83.62 197 PRO A CA 1
ATOM 1532 C C . PRO A 1 197 ? -0.505 -11.277 1.329 1.00 83.62 197 PRO A C 1
ATOM 1534 O O . PRO A 1 197 ? -0.595 -10.661 0.268 1.00 83.62 197 PRO A O 1
ATOM 1537 N N . TYR A 1 198 ? -1.543 -11.921 1.856 1.00 88.19 198 TYR A N 1
ATOM 1538 C CA . TYR A 1 198 ? -2.888 -11.884 1.274 1.00 88.19 198 TYR A CA 1
ATOM 1539 C C . TYR A 1 198 ? -3.750 -10.741 1.833 1.00 88.19 198 TYR A C 1
ATOM 1541 O O . TYR A 1 198 ? -4.784 -10.434 1.249 1.00 88.19 198 TYR A O 1
ATOM 1549 N N . THR A 1 199 ? -3.315 -10.106 2.922 1.00 90.31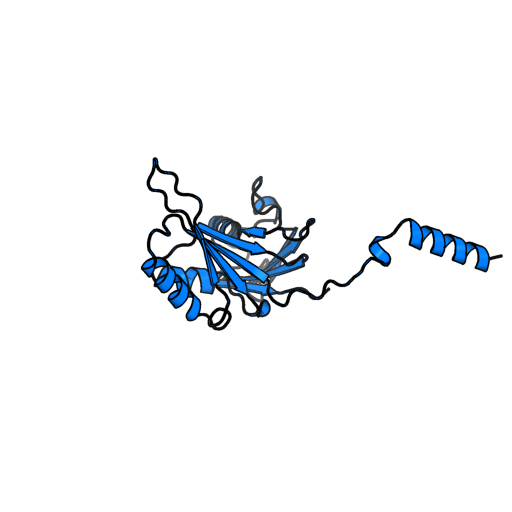 199 THR A N 1
ATOM 1550 C CA . THR A 1 199 ? -3.828 -8.827 3.443 1.00 90.31 199 THR A CA 1
ATOM 1551 C C . THR A 1 199 ? -2.645 -7.993 3.907 1.00 90.31 199 THR A C 1
ATOM 1553 O O . THR A 1 199 ? -1.703 -8.572 4.448 1.00 90.31 199 THR A O 1
ATOM 1556 N N . LEU A 1 200 ? -2.680 -6.669 3.749 1.00 91.94 200 LEU A N 1
ATOM 1557 C CA . LEU A 1 200 ? -1.671 -5.777 4.336 1.00 91.94 200 LEU A CA 1
ATOM 1558 C C . LEU A 1 200 ? -2.337 -4.525 4.910 1.00 91.94 200 LEU A C 1
ATOM 1560 O O . LEU A 1 200 ? -2.651 -3.594 4.167 1.00 91.94 200 LEU A O 1
ATOM 1564 N N . HIS A 1 201 ? -2.518 -4.506 6.229 1.00 92.06 201 HIS A N 1
ATOM 1565 C CA . HIS A 1 201 ? -3.229 -3.453 6.943 1.00 92.06 201 HIS A CA 1
ATOM 1566 C C . HIS A 1 201 ? -2.303 -2.417 7.564 1.00 92.06 201 HIS A C 1
ATOM 1568 O O . HIS A 1 201 ? -1.219 -2.747 8.042 1.00 92.06 201 HIS A O 1
ATOM 1574 N N . VAL A 1 202 ? -2.759 -1.165 7.622 1.00 88.62 202 VAL A N 1
ATOM 1575 C CA . VAL A 1 202 ? -2.075 -0.120 8.390 1.00 88.62 202 VAL A CA 1
ATOM 1576 C C . VAL A 1 202 ? -2.571 -0.140 9.829 1.00 88.62 202 VAL A C 1
ATOM 1578 O O . VAL A 1 202 ? -3.744 0.092 10.111 1.00 88.62 202 VAL A O 1
ATOM 1581 N N . ILE A 1 203 ? -1.644 -0.335 10.757 1.00 85.31 203 ILE A N 1
ATOM 1582 C CA . ILE A 1 203 ? -1.868 -0.139 12.183 1.00 85.31 203 ILE A CA 1
ATOM 1583 C C . ILE A 1 203 ? -1.163 1.159 12.561 1.00 85.31 203 ILE A C 1
ATOM 1585 O O . ILE A 1 203 ? 0.061 1.209 12.719 1.00 85.31 203 ILE A O 1
ATOM 1589 N N . ALA A 1 204 ? -1.943 2.233 12.680 1.00 70.75 204 ALA A N 1
ATOM 1590 C CA . ALA A 1 204 ? -1.458 3.472 13.266 1.00 70.75 204 ALA A CA 1
ATOM 1591 C C . ALA A 1 204 ? -1.122 3.186 14.736 1.00 70.75 204 ALA A C 1
ATOM 1593 O O . ALA A 1 204 ? -2.010 2.912 15.545 1.00 70.75 204 ALA A O 1
ATOM 1594 N N . ALA A 1 205 ? 0.166 3.181 15.072 1.00 56.66 205 ALA A N 1
ATOM 1595 C CA . ALA A 1 205 ? 0.576 3.081 16.459 1.00 56.66 205 ALA A CA 1
ATOM 1596 C C . ALA A 1 205 ? 0.255 4.427 17.116 1.00 56.66 205 ALA A C 1
ATOM 1598 O O . ALA A 1 205 ? 0.870 5.440 16.794 1.00 56.66 205 ALA A O 1
ATOM 1599 N N . ALA A 1 206 ? -0.742 4.436 17.999 1.00 40.38 206 ALA A N 1
ATOM 1600 C CA . ALA A 1 206 ? -0.839 5.465 19.017 1.00 40.38 206 ALA A CA 1
ATOM 1601 C C . A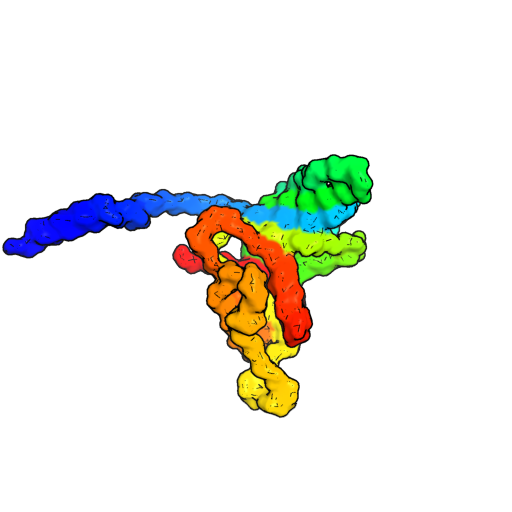LA A 1 206 ? 0.361 5.276 19.954 1.00 40.38 206 ALA A C 1
ATOM 1603 O O . ALA A 1 206 ? 0.381 4.335 20.747 1.00 40.38 206 ALA A O 1
ATOM 1604 N N . GLU A 1 207 ? 1.367 6.131 19.814 1.00 33.06 207 GLU A N 1
ATOM 1605 C CA . GLU A 1 207 ? 2.333 6.428 20.875 1.00 33.06 207 GLU A CA 1
ATOM 1606 C C . GLU A 1 207 ? 2.226 7.906 21.248 1.00 33.06 207 GLU A C 1
ATOM 1608 O O . GLU A 1 207 ? 2.259 8.760 20.330 1.00 33.06 207 GLU A O 1
#

Radius of gyration: 21.56 Å; Cα contacts (8 Å, |Δi|>4): 338; chains: 1; bounding box: 37×57×77 Å

Solvent-accessible surface area (backbone atoms only — not comparable to full-atom values): 11802 Å² total; per-residue (Å²): 133,64,68,67,54,52,52,50,52,52,51,49,46,59,70,75,39,53,76,78,74,62,64,69,73,71,70,75,68,70,48,34,52,34,36,38,30,29,67,71,59,76,48,72,68,60,52,52,50,50,53,53,37,46,39,72,38,83,64,40,53,84,39,58,72,49,78,46,70,51,74,81,48,89,86,73,79,51,31,30,23,33,42,37,33,42,36,56,53,56,74,65,40,37,60,38,58,50,55,47,37,34,43,77,74,73,41,71,70,72,37,38,34,43,32,66,64,57,50,37,31,40,44,24,37,28,93,79,52,69,41,92,86,59,74,88,84,52,76,78,79,75,50,58,72,68,63,32,59,80,83,44,64,77,49,56,72,46,68,48,74,40,47,88,77,24,34,39,38,37,36,36,51,59,95,54,88,71,52,65,43,53,54,47,58,53,49,54,51,28,46,80,70,74,50,56,48,74,38,35,28,38,43,74,57,90,125

Mean predicted aligned error: 12.13 Å

Sequence (207 aa):
MSIAWLGVCLGIDYTFNPQLWARAVEAPSSSVPLSLHFHHLRCTGCTDEIKKALGTLPWLKDAPMSVRVSGQDTTAGNYAGWLDISVQEISQIDFIALDQALRNEGFVAAQIEFGGLRHFRLEGKARHLCSATGQEGCEPLPDVGTVRRGERLRWLDSMTTDATGSTVIFHVRYQQPNERIDVKELFAAMDDYGMLPYTLHVIAAAE

pLDDT: mean 77.31, std 14.64, range [33.06, 94.75]

Foldseek 3Di:
DVVVVVVVVVVCCVVVVVVVVPPPVPPQPLWWKKKFKAFPPDDPVLVVLLLVLQCVQPQSVPWDKDKDWDDDPVPPNGGMIMIITTGRCQQSDWVLSSQVSQVVSPHHTPWIKTFQAQKWKKKFAFDDDDDPPPPPPDDPDDFPVRLPDDPFPPQFDGWDADSVRSIIMTIGHDPDGTDIHGVVSVQVSCVVVVGRGNTIGIGRDDD

Nearest PDB structures (foldseek):
  3udv-assembly1_A  TM=5.107E-01  e=1.966E-01  Escherichia coli K-12
  1o51-assembly1_A  TM=5.816E-01  e=5.658E-01  Thermotoga maritima
  7kdo-assembly1_A  TM=5.381E-01  e=5.335E-01  Escherichia coli K-12
  1xbw-assembly2_D  TM=3.473E-01  e=8.943E+00  Staphylococcus aureus subsp. aureus MW2

Secondary structure (DSSP, 8-state):
--HHHHHHHHHHHHHH-HHHH-----PPPSSEEEEEEETT---HHHHHHHHHHHTTSTTTTT--EEEEE---BTTTTB--EEEEEEES-GGG-BHHHHHHHHHHTT---SEEEEES-SEEEEEEE-TT---TT--SS-PPPPPHHHHS-TTTTTTEEEEEEETTTTEEEEEEE-SSTT-EEEHHHHHHHHHTTT---SEEEEEE---